Protein AF-T1GCK8-F1 (afdb_monomer)

Secondary structure (DSSP, 8-state):
------------------------------HHHHHHHHHHHHHHHHHHTT-HHHHHHHHHHHHHH-TTHHHHHHHHHHHHHHHHHTS--S--------------TT----S----TT--HHHHHHHH--S-SS---S-TTS--SSPPGGGS-HHHHHHHHHHHHHHH--HHHHHHHHHH-HHHHHHHT-HHHHHHHHHHHH-S-S--------

pLDDT: mean 71.77, std 21.63, range [30.48, 95.94]

Foldseek 3Di:
DDDDDDDDDDDDDDDDDDDDDDPPPPPPQPPLNVQLLVLQVVLVVCVVVVNNVVSVVSNVSSCVSPVCNVVVVVVVVVVVVVVVVVPDDDDDDDDDDDDDPDPDPDPPVPPVPPCPPDDLLVVLVVVDDPQLDDDPDDPPDDDPDDDPSPDDLVVVLVVLLCCCQPPNCVVVLVVQLVPDSSSVNSSPDPVSVVSSCCVVPNPCPDPPPPPDD

Mean predicted aligned error: 20.99 Å

Radius of gyration: 33.71 Å; Cα contacts (8 Å, |Δi|>4): 111; chains: 1; bounding box: 70×61×131 Å

InterPro domains:
  IPR001810 F-box domain [PF12937] (148-198)
  IPR019734 Tetratricopeptide repeat [PS50005] (36-69)
  IPR036047 F-box-like domain superfamily [SSF81383] (145-206)
  IPR036181 MIT domain superfamily [SSF116846] (26-66)

Sequence (213 aa):
MNSFIPRSPKTSRSAEFSSDGEDDEDSSSSPDDEKAERLFKVGIELEQSGKVYDALQYYRRAVQLVPDIEFRIYEISKRHVSKNLNNDDSNFNKHSLSNVPEIDPNKNQEDAENLEGVDLVQRFQSQLGSKLIKSSVNEKTLTTALHISDLPLEIIFYILKWTISNQLDMYSLEQIAATCKGLYLCARDEEIWKQACIKVWGVNTCTLQESHF

Solvent-accessible surface area (backbone atoms only — not comparable to full-atom values): 13859 Å² total; per-residue (Å²): 133,88,81,84,86,83,88,88,86,88,79,91,77,89,80,92,82,90,86,75,92,73,86,70,79,72,73,80,71,46,78,52,50,57,51,19,51,54,31,36,50,53,16,51,56,28,42,78,70,69,40,49,76,65,14,50,60,29,39,54,54,12,38,72,63,32,81,58,50,68,61,53,53,50,54,52,53,52,49,54,54,57,54,62,73,76,69,74,85,85,83,88,86,93,80,89,84,91,86,74,90,80,85,69,96,74,79,80,67,86,61,86,68,84,64,83,89,62,61,61,63,65,53,41,56,75,74,42,66,96,64,55,48,74,72,88,71,57,94,86,57,91,65,95,65,87,57,80,49,75,54,58,67,70,58,53,51,50,53,53,44,47,45,41,71,75,68,59,42,62,67,61,45,51,55,50,26,71,73,40,71,33,42,30,52,62,62,66,34,65,71,55,53,51,52,47,47,36,69,76,62,35,92,67,71,69,79,74,70,79,76,85,124

Organism: Megaselia scalaris (NCBI:txid36166)

Structure (mmCIF, N/CA/C/O backbone):
data_AF-T1GCK8-F1
#
_entry.id   AF-T1GCK8-F1
#
loop_
_atom_site.group_PDB
_atom_site.id
_atom_site.type_symbol
_atom_site.label_atom_id
_atom_site.label_alt_id
_atom_site.label_comp_id
_atom_site.label_asym_id
_atom_site.label_entity_id
_atom_site.label_seq_id
_atom_site.pdbx_PDB_ins_code
_atom_site.Cartn_x
_atom_site.Cartn_y
_atom_site.Cartn_z
_atom_site.occupancy
_atom_site.B_iso_or_equiv
_atom_site.auth_seq_id
_atom_site.auth_comp_id
_atom_site.auth_asym_id
_atom_site.auth_atom_id
_atom_site.pdbx_PDB_model_num
ATOM 1 N N . MET A 1 1 ? 47.469 -39.575 -84.682 1.00 41.88 1 MET A N 1
ATOM 2 C CA . MET A 1 1 ? 48.636 -38.840 -84.157 1.00 41.88 1 MET A CA 1
ATOM 3 C C . MET A 1 1 ? 48.796 -39.195 -82.688 1.00 41.88 1 MET A C 1
ATOM 5 O O . MET A 1 1 ? 47.872 -38.974 -81.921 1.00 41.88 1 MET A O 1
ATOM 9 N N . ASN A 1 2 ? 49.920 -39.851 -82.384 1.00 30.77 2 ASN A N 1
ATOM 10 C CA . ASN A 1 2 ? 50.628 -39.996 -81.098 1.00 30.77 2 ASN A CA 1
ATOM 11 C C . ASN A 1 2 ? 50.288 -38.878 -80.077 1.00 30.77 2 ASN A C 1
ATOM 13 O O . ASN A 1 2 ? 50.107 -37.745 -80.499 1.00 30.77 2 ASN A O 1
ATOM 17 N N . SER A 1 3 ? 50.214 -39.072 -78.755 1.00 36.94 3 SER A N 1
ATOM 18 C CA . SER A 1 3 ? 51.119 -39.842 -77.886 1.00 36.94 3 SER A CA 1
ATOM 19 C C . SER A 1 3 ? 50.632 -39.892 -76.418 1.00 36.94 3 SER A C 1
ATOM 21 O O . SER A 1 3 ? 50.248 -38.866 -75.869 1.00 36.94 3 SER A O 1
ATOM 23 N N . PHE A 1 4 ? 50.748 -41.073 -75.795 1.00 32.44 4 PHE A N 1
ATOM 24 C CA . PHE A 1 4 ? 51.365 -41.362 -74.479 1.00 32.44 4 PHE A CA 1
ATOM 25 C C . PHE A 1 4 ? 51.091 -40.485 -73.218 1.00 32.44 4 PHE A C 1
ATOM 27 O O . PHE A 1 4 ? 51.651 -39.409 -73.047 1.00 32.44 4 PHE A O 1
ATOM 34 N N . ILE A 1 5 ? 50.315 -41.086 -72.292 1.00 41.03 5 ILE A N 1
ATOM 35 C CA . ILE A 1 5 ? 50.458 -41.314 -70.813 1.00 41.03 5 ILE A CA 1
ATOM 36 C C . ILE A 1 5 ? 51.899 -41.064 -70.242 1.00 41.03 5 ILE A C 1
ATOM 38 O O . ILE A 1 5 ? 52.814 -41.312 -71.029 1.00 41.03 5 ILE 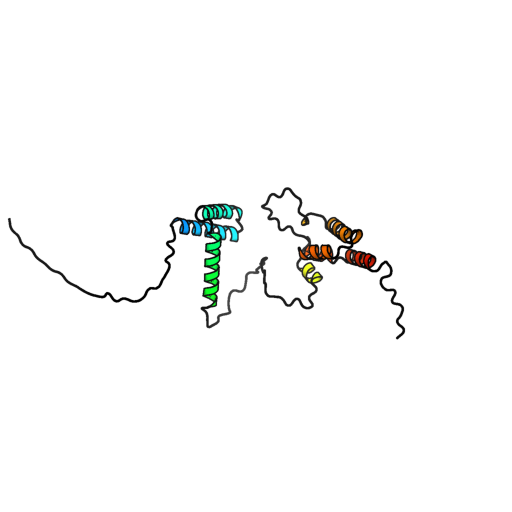A O 1
ATOM 42 N N . PRO A 1 6 ? 52.196 -40.763 -68.927 1.00 44.84 6 PRO A N 1
ATOM 43 C CA . PRO A 1 6 ? 51.539 -41.325 -67.721 1.00 44.84 6 PRO A CA 1
ATOM 44 C C . PRO A 1 6 ? 51.598 -40.621 -66.320 1.00 44.84 6 PRO A C 1
ATOM 46 O O . PRO A 1 6 ? 52.360 -39.699 -66.079 1.00 44.84 6 PRO A O 1
ATOM 49 N N . ARG A 1 7 ? 50.795 -41.189 -65.386 1.00 32.28 7 ARG A N 1
ATOM 50 C CA . ARG A 1 7 ? 51.006 -41.505 -63.935 1.00 32.28 7 ARG A CA 1
ATOM 51 C C . ARG A 1 7 ? 51.756 -40.489 -63.041 1.00 32.28 7 ARG A C 1
ATOM 53 O O . ARG A 1 7 ? 52.900 -40.147 -63.289 1.00 32.28 7 ARG A O 1
ATOM 60 N N . SER A 1 8 ? 51.276 -40.209 -61.825 1.00 45.12 8 SER A N 1
ATOM 61 C CA . SER A 1 8 ? 51.422 -41.136 -60.680 1.00 45.12 8 SER A CA 1
ATOM 62 C C . SER A 1 8 ? 50.768 -40.612 -59.373 1.00 45.12 8 SER A C 1
ATOM 64 O O . SER A 1 8 ? 50.352 -39.459 -59.331 1.00 45.12 8 SER A O 1
ATOM 66 N N . PRO A 1 9 ? 50.629 -41.479 -58.340 1.00 47.81 9 PRO A N 1
ATOM 67 C CA . PRO A 1 9 ? 49.629 -41.393 -57.267 1.00 47.81 9 PRO A CA 1
ATOM 68 C C . PRO A 1 9 ? 50.245 -41.321 -55.844 1.00 47.81 9 PRO A C 1
ATOM 70 O O . PRO A 1 9 ? 51.456 -41.150 -55.712 1.00 47.81 9 PRO A O 1
ATOM 73 N N . LYS A 1 10 ? 49.413 -41.650 -54.830 1.00 35.88 10 LYS A N 1
ATOM 74 C CA . LYS A 1 10 ? 49.690 -41.990 -53.403 1.00 35.88 10 LYS A CA 1
ATOM 75 C C . LYS A 1 10 ? 49.435 -40.789 -52.471 1.00 35.88 10 LYS A C 1
ATOM 77 O O . LYS A 1 10 ? 49.795 -39.682 -52.826 1.00 35.88 10 LYS A O 1
ATOM 82 N N . THR A 1 11 ? 48.750 -40.886 -51.330 1.00 34.44 11 THR A N 1
ATOM 83 C CA . THR A 1 11 ? 48.798 -41.844 -50.197 1.00 34.44 11 THR A CA 1
ATOM 84 C C . THR A 1 11 ? 47.513 -41.643 -49.354 1.00 34.44 11 THR A C 1
ATOM 86 O O . THR A 1 11 ? 47.164 -40.499 -49.100 1.00 34.44 11 THR A O 1
ATOM 89 N N . SER A 1 12 ? 46.664 -42.651 -49.080 1.00 34.22 12 SER A N 1
ATOM 90 C CA . SER A 1 12 ? 46.646 -43.518 -47.868 1.00 34.22 12 SER A CA 1
ATOM 91 C C . SER A 1 12 ? 46.561 -42.724 -46.543 1.00 34.22 12 SER A C 1
ATOM 93 O O . SER A 1 12 ? 47.358 -41.817 -46.372 1.00 34.22 12 SER A O 1
ATOM 95 N N . ARG A 1 13 ? 45.760 -43.024 -45.513 1.00 32.41 13 ARG A N 1
ATOM 96 C CA . ARG A 1 13 ? 45.080 -44.251 -45.060 1.00 32.41 13 ARG A CA 1
ATOM 97 C C . ARG A 1 13 ? 44.366 -43.896 -43.732 1.00 32.41 13 ARG A C 1
ATOM 99 O O . ARG A 1 13 ? 44.966 -43.145 -42.974 1.00 32.41 13 ARG A O 1
ATOM 106 N N . SER A 1 14 ? 43.246 -44.571 -43.424 1.00 30.48 14 SER A N 1
ATOM 107 C CA . SER A 1 14 ? 42.722 -44.922 -42.071 1.00 30.48 14 SER A CA 1
ATOM 108 C C . SER A 1 14 ? 42.349 -43.775 -41.099 1.00 30.48 14 SER A C 1
ATOM 110 O O . SER A 1 14 ? 43.078 -42.809 -40.980 1.00 30.48 14 SER A O 1
ATOM 112 N N . ALA A 1 15 ? 41.258 -43.817 -40.331 1.00 35.06 15 ALA A N 1
ATOM 113 C CA . ALA A 1 15 ? 40.568 -44.959 -39.744 1.00 35.06 15 ALA A CA 1
ATOM 114 C C . ALA A 1 15 ? 39.079 -44.651 -39.493 1.00 35.06 15 ALA A C 1
ATOM 116 O O . ALA A 1 15 ? 38.739 -43.574 -39.014 1.00 35.06 15 ALA A O 1
ATOM 117 N N . GLU A 1 16 ? 38.223 -45.633 -39.769 1.00 37.25 16 GLU A N 1
ATOM 118 C CA . GLU A 1 16 ? 36.957 -45.816 -39.061 1.00 37.25 16 GLU A CA 1
ATOM 119 C C . GLU A 1 16 ? 37.278 -46.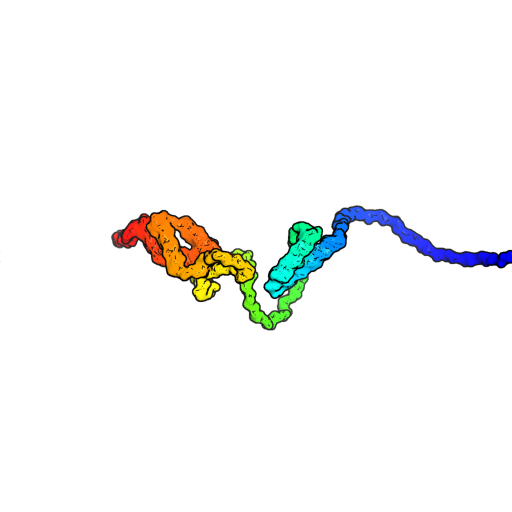458 -37.702 1.00 37.25 16 GLU A C 1
ATOM 121 O O . GLU A 1 16 ? 37.972 -47.478 -37.656 1.00 37.25 16 GLU A O 1
ATOM 126 N N . PHE A 1 17 ? 36.790 -45.873 -36.609 1.00 33.72 17 PHE A N 1
ATOM 127 C CA . PHE A 1 17 ? 36.601 -46.566 -35.337 1.00 33.72 17 PHE A CA 1
ATOM 128 C C . PHE A 1 17 ? 35.451 -45.905 -34.573 1.00 33.72 17 PHE A C 1
ATOM 130 O O . PHE A 1 17 ? 35.448 -44.698 -34.350 1.00 33.72 17 PHE A O 1
ATOM 137 N N . SER A 1 18 ? 34.461 -46.733 -34.265 1.00 39.06 18 SER A N 1
ATOM 138 C CA . SER A 1 18 ? 33.175 -46.434 -33.644 1.00 39.06 18 SER A CA 1
ATOM 139 C C . SER A 1 18 ? 33.275 -46.255 -32.127 1.00 39.06 18 SER A C 1
ATOM 141 O O . SER A 1 18 ? 34.057 -46.974 -31.514 1.00 39.06 18 SER A O 1
ATOM 143 N N . SER A 1 19 ? 32.401 -45.404 -31.571 1.00 32.69 19 SER A N 1
ATOM 144 C CA . SER A 1 19 ? 31.920 -45.276 -30.170 1.00 32.69 19 SER A CA 1
ATOM 145 C C . SER A 1 19 ? 31.869 -43.776 -29.850 1.00 32.69 19 SER A C 1
ATOM 147 O O . SER A 1 19 ? 32.867 -43.097 -30.049 1.00 32.69 19 SER A O 1
ATOM 149 N N . ASP A 1 20 ? 30.802 -43.141 -29.404 1.00 33.00 20 ASP A N 1
ATOM 150 C CA . ASP A 1 20 ? 29.552 -43.579 -28.812 1.00 33.00 20 ASP A CA 1
ATOM 151 C C . ASP A 1 20 ? 28.490 -42.534 -29.171 1.00 33.00 20 ASP A C 1
ATOM 153 O O . ASP A 1 20 ? 28.815 -41.398 -29.518 1.00 33.00 20 ASP A O 1
ATOM 157 N N . GLY A 1 21 ? 27.223 -42.941 -29.131 1.00 45.38 21 GLY A N 1
ATOM 158 C CA . GLY A 1 21 ? 26.110 -42.009 -29.222 1.00 45.38 21 GLY A CA 1
ATOM 159 C C . GLY A 1 21 ? 26.136 -41.064 -28.028 1.00 45.38 21 GLY A C 1
ATOM 160 O O . GLY A 1 21 ? 25.818 -41.467 -26.912 1.00 45.38 21 GLY A O 1
ATOM 161 N N . GLU A 1 22 ? 26.510 -39.820 -28.283 1.00 40.81 22 GLU A N 1
ATOM 162 C CA . GLU A 1 22 ? 26.057 -38.689 -27.493 1.00 40.81 22 GLU A CA 1
ATOM 163 C C . GLU A 1 22 ? 24.824 -38.156 -28.220 1.00 40.81 22 GLU A C 1
ATOM 165 O O . GLU A 1 22 ? 24.911 -37.613 -29.322 1.00 40.81 22 GLU A O 1
ATOM 170 N N . ASP A 1 23 ? 23.658 -38.421 -27.629 1.00 43.66 23 ASP A N 1
ATOM 171 C CA . ASP A 1 23 ? 22.402 -37.748 -27.944 1.00 43.66 23 ASP A CA 1
ATOM 172 C C . ASP A 1 23 ? 22.544 -36.262 -27.570 1.00 43.66 23 ASP A C 1
ATOM 174 O O . ASP A 1 23 ? 21.977 -35.787 -26.586 1.00 43.66 23 ASP A O 1
ATOM 178 N N . ASP A 1 24 ? 23.330 -35.518 -28.342 1.00 42.41 24 ASP A N 1
ATOM 179 C CA . ASP A 1 24 ? 23.167 -34.079 -28.437 1.00 42.41 24 ASP A CA 1
ATOM 180 C C . ASP A 1 24 ? 21.998 -33.862 -29.396 1.00 42.41 24 ASP A C 1
ATOM 182 O O . ASP A 1 24 ? 22.129 -33.945 -30.620 1.00 42.41 24 ASP A O 1
ATOM 186 N N . GLU A 1 25 ? 20.812 -33.640 -28.824 1.00 46.34 25 GLU A N 1
ATOM 187 C CA . GLU A 1 25 ? 19.721 -32.963 -29.517 1.00 46.34 25 GLU A CA 1
ATOM 188 C C . GLU A 1 25 ? 20.243 -31.592 -29.970 1.00 46.34 25 GLU A C 1
ATOM 190 O O . GLU A 1 25 ? 20.077 -30.576 -29.291 1.00 46.34 25 GLU A O 1
ATOM 195 N N . ASP A 1 26 ? 20.902 -31.574 -31.130 1.00 42.75 26 ASP A N 1
ATOM 196 C CA . ASP A 1 26 ? 21.147 -30.390 -31.932 1.00 42.75 26 ASP A CA 1
ATOM 197 C C . ASP A 1 26 ? 19.773 -29.781 -32.207 1.00 42.75 26 ASP A C 1
ATOM 199 O O . ASP A 1 26 ? 19.044 -30.176 -33.124 1.00 42.75 26 ASP A O 1
ATOM 203 N N . SER A 1 27 ? 19.385 -28.826 -31.359 1.00 55.12 27 SER A N 1
ATOM 204 C CA . SER A 1 27 ? 18.259 -27.954 -31.624 1.00 55.12 27 SER A CA 1
ATOM 205 C C . SER A 1 27 ? 18.569 -27.284 -32.952 1.00 55.12 27 SER A C 1
ATOM 207 O O . SER A 1 27 ? 19.427 -26.402 -33.024 1.00 55.12 27 SER A O 1
ATOM 209 N N . SER A 1 28 ? 17.920 -27.737 -34.017 1.00 55.06 28 SER A N 1
ATOM 210 C CA . SER A 1 28 ? 17.980 -27.112 -35.326 1.00 55.06 28 SER A CA 1
ATOM 211 C C . SER A 1 28 ? 17.383 -25.711 -35.190 1.00 55.06 28 SER A C 1
ATOM 213 O O . SER A 1 28 ? 16.185 -25.526 -35.405 1.00 55.06 28 SER A O 1
ATOM 215 N N . SER A 1 29 ? 18.185 -24.742 -34.741 1.00 62.50 29 SER A N 1
ATOM 216 C CA . SER A 1 29 ? 17.750 -23.367 -34.543 1.00 62.50 29 SER A CA 1
ATOM 217 C C . SER A 1 29 ? 17.386 -22.828 -35.910 1.00 62.50 29 SER A C 1
ATOM 219 O O . SER A 1 29 ? 18.241 -22.674 -36.788 1.00 62.50 29 SER A O 1
ATOM 221 N N . SER A 1 30 ? 16.096 -22.611 -36.130 1.00 80.06 30 SER A N 1
ATOM 222 C CA . SER A 1 30 ? 15.641 -22.057 -37.390 1.00 80.06 30 SER A CA 1
ATOM 223 C C . SER A 1 30 ? 16.251 -20.656 -37.562 1.00 80.06 30 SER A C 1
ATOM 225 O O . SER A 1 30 ? 16.531 -19.967 -36.576 1.00 80.06 30 SER A O 1
ATOM 227 N N . PRO A 1 31 ? 16.459 -20.178 -38.800 1.00 85.19 31 PRO A N 1
ATOM 228 C CA . PRO A 1 31 ? 16.928 -18.808 -39.023 1.00 85.19 31 PRO A CA 1
ATOM 229 C C . PRO A 1 31 ? 15.997 -17.758 -38.386 1.00 85.19 31 PRO A C 1
ATOM 231 O O . PRO A 1 31 ? 16.436 -16.649 -38.070 1.00 85.19 31 PRO A O 1
ATOM 234 N N . ASP A 1 32 ? 14.726 -18.110 -38.173 1.00 85.44 32 ASP A N 1
ATOM 235 C CA . ASP A 1 32 ? 13.749 -17.286 -37.468 1.00 85.44 32 ASP A CA 1
ATOM 236 C C . ASP A 1 32 ? 13.968 -17.287 -35.946 1.00 85.44 32 ASP A C 1
ATOM 238 O O . ASP A 1 32 ? 13.807 -16.232 -35.328 1.00 85.44 32 ASP A O 1
ATOM 242 N N . ASP A 1 33 ? 14.429 -18.397 -35.354 1.00 88.88 33 ASP A N 1
ATOM 243 C CA . ASP A 1 33 ? 14.802 -18.475 -33.934 1.00 88.88 33 ASP A CA 1
ATOM 244 C C . ASP A 1 33 ? 15.972 -17.545 -33.615 1.00 88.88 33 ASP A C 1
ATOM 246 O O . ASP A 1 33 ? 15.865 -16.688 -32.737 1.00 88.88 33 ASP A O 1
ATOM 250 N N . GLU A 1 34 ? 17.065 -17.623 -34.380 1.00 90.75 34 GLU A N 1
ATOM 251 C CA . GLU A 1 34 ? 18.222 -16.745 -34.165 1.00 90.75 34 GLU A CA 1
ATOM 252 C C . GLU A 1 34 ? 17.852 -15.263 -34.298 1.00 90.75 34 GLU A C 1
ATOM 254 O O . GLU A 1 34 ? 18.366 -14.390 -33.589 1.00 90.75 34 GLU A O 1
ATOM 259 N N . LYS A 1 35 ? 16.963 -14.954 -35.244 1.00 92.94 35 LYS A N 1
ATOM 260 C CA . LYS A 1 35 ? 16.498 -13.592 -35.487 1.00 92.94 35 LYS A CA 1
ATOM 261 C C . LYS A 1 35 ? 15.601 -13.102 -34.353 1.00 92.94 35 LYS A C 1
ATOM 263 O O . LYS A 1 35 ? 15.739 -11.944 -33.947 1.00 92.94 35 LYS A O 1
ATOM 268 N N . ALA A 1 36 ? 14.726 -13.959 -33.832 1.00 93.69 36 ALA A N 1
ATOM 269 C CA . ALA A 1 36 ? 13.899 -13.667 -32.668 1.00 93.69 36 ALA A CA 1
ATOM 270 C C . ALA A 1 36 ? 14.766 -13.388 -31.435 1.00 93.69 36 ALA A C 1
ATOM 272 O O . ALA A 1 36 ? 14.561 -12.375 -30.768 1.00 93.69 36 ALA A O 1
ATOM 273 N N . GLU A 1 37 ? 15.795 -14.200 -31.190 1.00 93.25 37 GLU A N 1
ATOM 274 C CA . GLU A 1 37 ? 16.723 -14.005 -30.072 1.00 93.25 37 GLU A CA 1
ATOM 275 C C . GLU A 1 37 ? 17.479 -12.678 -30.152 1.00 93.25 37 GLU A C 1
ATOM 277 O O . GLU A 1 37 ? 17.582 -11.962 -29.155 1.00 93.25 37 GLU A O 1
ATOM 282 N N . ARG A 1 38 ? 18.004 -12.319 -31.330 1.00 94.31 38 ARG A N 1
ATOM 283 C CA . ARG A 1 38 ? 18.714 -11.041 -31.518 1.00 94.31 38 ARG A CA 1
ATOM 284 C C . ARG A 1 38 ? 17.795 -9.852 -31.252 1.00 94.31 38 ARG A C 1
ATOM 286 O O . ARG A 1 38 ? 18.195 -8.915 -30.569 1.00 94.31 38 ARG A O 1
ATOM 293 N N . LEU A 1 39 ? 16.564 -9.896 -31.765 1.00 95.50 39 LEU A N 1
ATOM 294 C CA . LEU A 1 39 ? 15.565 -8.855 -31.515 1.00 95.50 39 LEU A CA 1
ATOM 295 C C . LEU A 1 39 ? 15.209 -8.768 -30.027 1.00 95.50 39 LEU A C 1
ATOM 297 O O . LEU A 1 39 ? 15.117 -7.668 -29.490 1.00 95.50 39 LEU A O 1
ATOM 301 N N . PHE A 1 40 ? 15.061 -9.909 -29.354 1.00 95.56 40 PHE A N 1
ATOM 302 C CA . PHE A 1 40 ? 14.750 -9.958 -27.929 1.00 95.56 40 PHE A CA 1
ATOM 303 C C . PHE A 1 40 ? 15.886 -9.378 -27.071 1.00 95.56 40 PHE A C 1
ATOM 305 O O . PHE A 1 40 ? 15.629 -8.558 -26.195 1.00 95.56 40 PHE A O 1
ATOM 312 N N . LYS A 1 41 ? 17.149 -9.709 -27.378 1.00 94.56 41 LYS A N 1
ATOM 313 C CA . LYS A 1 41 ? 18.340 -9.159 -26.698 1.00 94.56 41 LYS A CA 1
ATOM 314 C C . LYS A 1 41 ? 18.435 -7.636 -26.819 1.00 94.56 41 LYS A C 1
ATOM 316 O O . LYS A 1 41 ? 18.665 -6.963 -25.821 1.00 94.56 41 LYS A O 1
ATOM 321 N N . VAL A 1 42 ? 18.171 -7.084 -28.005 1.00 95.38 42 VAL A N 1
ATOM 322 C CA . VAL A 1 42 ? 18.106 -5.622 -28.202 1.00 95.38 42 VAL A CA 1
ATOM 323 C C . VAL A 1 42 ? 16.982 -4.995 -27.367 1.00 95.38 42 VAL A C 1
ATOM 325 O O . VAL A 1 42 ? 17.151 -3.904 -26.825 1.00 95.38 42 VAL A O 1
ATOM 328 N N . GLY A 1 43 ? 15.844 -5.685 -27.228 1.00 95.88 43 GLY A N 1
ATOM 329 C CA . GLY A 1 43 ? 14.768 -5.278 -26.320 1.00 95.88 43 GLY A CA 1
ATOM 330 C C . GLY A 1 43 ? 15.249 -5.155 -24.871 1.00 95.88 43 GLY A C 1
ATOM 331 O O . GLY A 1 43 ? 15.022 -4.118 -24.248 1.00 95.88 43 GLY A O 1
ATOM 332 N N . ILE A 1 44 ? 15.994 -6.153 -24.385 1.00 93.19 44 ILE A N 1
ATOM 333 C CA . ILE A 1 44 ? 16.553 -6.176 -23.023 1.00 93.19 44 ILE A CA 1
ATOM 334 C C . ILE A 1 44 ? 17.529 -5.014 -22.803 1.00 93.19 44 ILE A C 1
ATOM 336 O O . ILE A 1 44 ? 17.439 -4.317 -21.795 1.00 93.19 44 ILE A O 1
ATOM 340 N N . GLU A 1 45 ? 18.435 -4.749 -23.746 1.00 94.31 45 GLU A N 1
ATOM 341 C CA . GLU A 1 45 ? 19.390 -3.631 -23.646 1.00 94.31 45 GLU A CA 1
ATOM 342 C C . GLU A 1 45 ? 18.681 -2.264 -23.593 1.00 94.31 45 GLU A C 1
ATOM 344 O O . GLU A 1 45 ? 19.055 -1.358 -22.838 1.00 94.31 45 GLU A O 1
ATOM 349 N N . LEU A 1 46 ? 17.619 -2.099 -24.385 1.00 92.00 46 LEU A N 1
ATOM 350 C CA . LEU A 1 46 ? 16.807 -0.882 -24.382 1.00 92.00 46 LEU A CA 1
ATOM 351 C C . LEU A 1 46 ? 16.008 -0.727 -23.085 1.00 92.00 46 LEU A C 1
ATOM 353 O O . LEU A 1 46 ? 15.861 0.387 -22.584 1.00 92.00 46 LEU A O 1
ATOM 357 N N . GLU A 1 47 ? 15.522 -1.825 -22.516 1.00 90.44 47 GLU A N 1
ATOM 358 C CA . GLU A 1 47 ? 14.852 -1.839 -21.217 1.00 90.44 47 GLU A CA 1
ATOM 359 C C . GLU A 1 47 ? 15.812 -1.472 -20.079 1.00 90.44 47 GLU A C 1
ATOM 361 O O . GLU A 1 47 ? 15.512 -0.560 -19.306 1.00 90.44 47 GLU A O 1
ATOM 366 N N . GLN A 1 48 ? 17.001 -2.081 -20.043 1.00 89.12 48 GLN A N 1
ATOM 367 C CA . GLN A 1 48 ? 18.055 -1.776 -19.066 1.00 89.12 48 GLN A CA 1
ATOM 368 C C . GLN A 1 48 ? 18.539 -0.323 -19.159 1.00 89.12 48 GLN A C 1
ATOM 370 O O . GLN A 1 48 ? 18.878 0.288 -18.149 1.00 89.12 48 GLN A O 1
ATOM 375 N N . SER A 1 49 ? 18.522 0.267 -20.358 1.00 89.50 49 SER A N 1
ATOM 376 C CA . SER A 1 49 ? 18.830 1.689 -20.570 1.00 89.50 49 SER A CA 1
ATOM 377 C C . SER A 1 49 ? 17.637 2.637 -20.352 1.00 89.50 49 SER A C 1
ATOM 379 O O . SER A 1 49 ? 17.753 3.840 -20.598 1.00 89.50 49 SER A O 1
ATOM 381 N N . GLY A 1 50 ? 16.483 2.135 -19.892 1.00 86.12 50 GLY A N 1
ATOM 382 C CA . GLY A 1 50 ? 15.290 2.929 -19.562 1.00 86.12 50 GLY A CA 1
ATOM 383 C C . GLY A 1 50 ? 14.411 3.328 -20.760 1.00 86.12 50 GLY A C 1
ATOM 384 O O . GLY A 1 50 ? 13.377 3.994 -20.597 1.00 86.12 50 GLY A O 1
ATOM 385 N N . LYS A 1 51 ? 14.760 2.893 -21.977 1.00 90.38 51 LYS A N 1
ATOM 386 C CA . LYS A 1 51 ? 14.031 3.134 -23.238 1.00 90.38 51 LYS A CA 1
ATOM 387 C C . LYS A 1 51 ? 12.971 2.060 -23.511 1.00 90.38 51 LYS A C 1
ATOM 389 O O . LYS A 1 51 ? 12.849 1.535 -24.614 1.00 90.38 51 LYS A O 1
ATOM 394 N N . VAL A 1 52 ? 12.137 1.779 -22.511 1.00 87.44 52 VAL A N 1
ATOM 395 C CA . VAL A 1 52 ? 11.118 0.707 -22.547 1.00 87.44 52 VAL A CA 1
ATOM 396 C C . VAL A 1 52 ? 10.116 0.801 -23.711 1.00 87.44 52 VAL A C 1
ATOM 398 O O . VAL A 1 52 ? 9.644 -0.215 -24.211 1.00 87.44 52 VAL A O 1
ATOM 401 N N . TYR A 1 53 ? 9.801 2.010 -24.190 1.00 88.38 53 TYR A N 1
ATOM 402 C CA . TYR A 1 53 ? 8.898 2.183 -25.334 1.00 88.38 53 TYR A CA 1
ATOM 403 C C . TYR A 1 53 ? 9.522 1.740 -26.655 1.00 88.38 53 TYR A C 1
ATOM 405 O O . TYR A 1 53 ? 8.835 1.168 -27.503 1.00 88.38 53 TYR A O 1
ATOM 413 N N . ASP A 1 54 ? 10.820 1.993 -26.819 1.00 87.25 54 ASP A N 1
ATOM 414 C CA . ASP A 1 54 ? 11.561 1.544 -27.990 1.00 87.25 54 ASP A CA 1
ATOM 415 C C . ASP A 1 54 ? 11.752 0.025 -27.915 1.00 87.25 54 ASP A C 1
ATOM 417 O O . ASP A 1 54 ? 11.529 -0.663 -28.911 1.00 87.25 54 ASP A O 1
ATOM 421 N N . ALA A 1 55 ? 12.040 -0.510 -26.718 1.00 92.62 55 ALA A N 1
ATOM 422 C CA . ALA A 1 55 ? 12.159 -1.946 -26.449 1.00 92.62 55 ALA A CA 1
ATOM 423 C C . ALA A 1 55 ? 10.911 -2.741 -26.876 1.00 92.62 55 ALA A C 1
ATOM 425 O O . ALA A 1 55 ? 11.027 -3.792 -27.508 1.00 92.62 55 ALA A O 1
ATOM 426 N N . LEU A 1 56 ? 9.708 -2.207 -26.622 1.00 93.75 56 LEU A N 1
ATOM 427 C CA . LEU A 1 56 ? 8.436 -2.868 -26.940 1.00 93.75 56 LEU A CA 1
ATOM 428 C C . LEU A 1 56 ? 8.305 -3.248 -28.425 1.00 93.75 56 LEU A C 1
ATOM 430 O O . LEU A 1 56 ? 7.727 -4.285 -28.758 1.00 93.75 56 LEU A O 1
ATOM 434 N N . GLN A 1 57 ? 8.854 -2.435 -29.331 1.00 93.88 57 GLN A N 1
ATOM 435 C CA . GLN A 1 57 ? 8.818 -2.723 -30.768 1.00 93.88 57 GLN A CA 1
ATOM 436 C C . GLN A 1 57 ? 9.668 -3.947 -31.121 1.00 93.88 57 GLN A C 1
ATOM 438 O O . GLN A 1 57 ? 9.285 -4.735 -31.988 1.00 93.88 57 GLN A O 1
ATOM 443 N N . TYR A 1 58 ? 10.803 -4.112 -30.444 1.00 94.81 58 TYR A N 1
ATOM 444 C CA . TYR A 1 58 ? 11.702 -5.245 -30.632 1.00 94.81 58 TYR A CA 1
ATOM 445 C C . TYR A 1 58 ? 11.124 -6.518 -30.016 1.00 94.81 58 TYR A C 1
ATOM 447 O O . TYR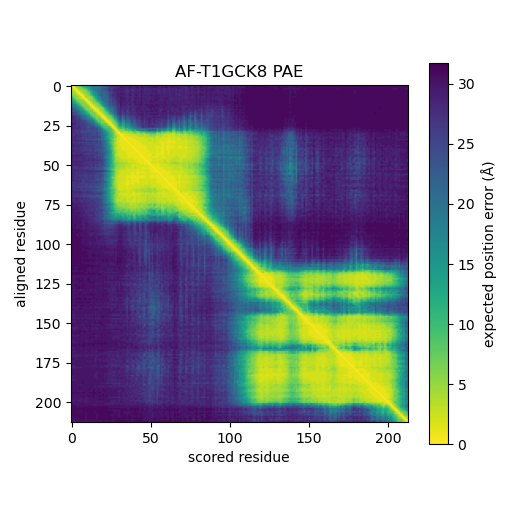 A 1 58 ? 11.087 -7.543 -30.697 1.00 94.81 58 TYR A O 1
ATOM 455 N N . TYR A 1 59 ? 10.547 -6.434 -28.813 1.00 95.94 59 TYR A N 1
ATOM 456 C CA . TYR A 1 59 ? 9.848 -7.561 -28.190 1.00 95.94 59 TYR A CA 1
ATOM 457 C C . TYR A 1 59 ? 8.671 -8.053 -29.031 1.00 95.94 59 TYR A C 1
ATOM 459 O O . TYR A 1 59 ? 8.558 -9.246 -29.301 1.00 95.94 59 TYR A O 1
ATOM 467 N N . ARG A 1 60 ? 7.837 -7.142 -29.550 1.00 94.94 60 ARG A N 1
ATOM 468 C CA . ARG A 1 60 ? 6.707 -7.519 -30.410 1.00 94.94 60 ARG A CA 1
ATOM 469 C C . ARG A 1 60 ? 7.158 -8.252 -31.674 1.00 94.94 60 ARG A C 1
ATOM 471 O O . ARG A 1 60 ? 6.507 -9.209 -32.079 1.00 94.94 60 ARG A O 1
ATOM 478 N N . ARG A 1 61 ? 8.254 -7.812 -32.298 1.00 94.75 61 ARG A N 1
ATOM 479 C CA . ARG A 1 61 ? 8.817 -8.472 -33.488 1.00 94.75 61 ARG A CA 1
ATOM 480 C C . ARG A 1 61 ? 9.433 -9.831 -33.153 1.00 94.75 61 ARG A C 1
ATOM 482 O O . ARG A 1 61 ? 9.289 -10.747 -33.951 1.00 94.75 61 ARG A O 1
ATOM 489 N N . ALA A 1 62 ? 10.078 -9.970 -31.995 1.00 95.75 62 ALA A N 1
ATOM 490 C CA . ALA A 1 62 ? 10.622 -11.246 -31.535 1.00 95.75 62 ALA A CA 1
ATOM 491 C C . ALA A 1 62 ? 9.507 -12.281 -31.300 1.00 95.75 62 ALA A C 1
ATOM 493 O O . ALA A 1 62 ? 9.576 -13.378 -31.842 1.00 95.75 62 ALA A O 1
ATOM 494 N N . VAL A 1 63 ? 8.434 -11.893 -30.601 1.00 94.69 63 VAL A N 1
ATOM 495 C CA . VAL A 1 63 ? 7.273 -12.763 -30.316 1.00 94.69 63 VAL A CA 1
ATOM 496 C C . VAL A 1 63 ? 6.507 -13.152 -31.588 1.00 94.69 63 VAL A C 1
ATOM 498 O O . VAL A 1 63 ? 5.943 -14.237 -31.672 1.00 94.69 63 VAL A O 1
ATOM 501 N N . GLN A 1 64 ? 6.492 -12.287 -32.609 1.00 94.00 64 GLN A N 1
ATOM 502 C CA . GLN A 1 64 ? 5.889 -12.604 -33.911 1.00 94.00 64 GLN A CA 1
ATOM 503 C C . GLN A 1 64 ? 6.640 -13.692 -34.684 1.00 94.00 64 GLN A C 1
ATOM 505 O O . GLN A 1 64 ? 6.015 -14.391 -35.477 1.00 94.00 64 GLN A O 1
ATOM 510 N N . LEU A 1 65 ? 7.956 -13.803 -34.488 1.00 92.62 65 LEU A N 1
ATOM 511 C CA . LEU A 1 65 ? 8.767 -14.871 -35.071 1.00 92.62 65 LEU A CA 1
ATOM 512 C C . LEU A 1 65 ? 8.655 -16.142 -34.225 1.00 92.62 65 LEU A C 1
ATOM 514 O O . LEU A 1 65 ? 8.425 -17.219 -34.761 1.00 92.62 65 LEU A O 1
ATOM 518 N N . VAL A 1 66 ? 8.769 -15.994 -32.903 1.00 93.06 66 VAL A N 1
ATOM 519 C CA . VAL A 1 66 ? 8.778 -17.095 -31.939 1.00 93.06 66 VAL A CA 1
ATOM 520 C C . VAL A 1 66 ? 7.911 -16.720 -30.728 1.00 93.06 66 VAL A C 1
ATOM 522 O O . VAL A 1 66 ? 8.351 -15.937 -29.881 1.00 93.06 66 VAL A O 1
ATOM 525 N N . PRO A 1 67 ? 6.684 -17.261 -30.614 1.00 91.81 67 PRO A N 1
ATOM 526 C CA . PRO A 1 67 ? 5.739 -16.881 -29.561 1.00 91.81 67 PRO A CA 1
ATOM 527 C C . PRO A 1 67 ? 6.209 -17.153 -28.122 1.00 91.81 67 PRO A C 1
ATOM 529 O O . PRO A 1 67 ? 5.747 -16.489 -27.199 1.00 91.81 67 PRO A O 1
ATOM 532 N N . ASP A 1 68 ? 7.122 -18.104 -27.926 1.00 90.81 68 ASP A N 1
ATOM 533 C CA . ASP A 1 68 ? 7.654 -18.570 -26.637 1.00 90.81 68 ASP A CA 1
ATOM 534 C C . ASP A 1 68 ? 9.087 -18.074 -26.342 1.00 90.81 68 ASP A C 1
ATOM 536 O O . ASP A 1 68 ? 9.751 -18.577 -25.432 1.00 90.81 68 ASP A O 1
ATOM 540 N N . ILE A 1 69 ? 9.579 -17.078 -27.089 1.00 92.69 69 ILE A N 1
ATOM 541 C CA . ILE A 1 69 ? 10.974 -16.611 -27.010 1.00 92.69 69 ILE A CA 1
ATOM 542 C C . ILE A 1 69 ? 11.380 -16.135 -25.607 1.00 92.69 69 ILE A C 1
ATOM 544 O O . ILE A 1 69 ? 12.500 -16.391 -25.171 1.00 92.69 69 ILE A O 1
ATOM 548 N N . GLU A 1 70 ? 10.465 -15.496 -24.874 1.00 89.62 70 GLU A N 1
ATOM 549 C CA . GLU A 1 70 ? 10.698 -15.020 -23.505 1.00 89.62 70 GLU A CA 1
ATOM 550 C C . GLU A 1 70 ? 11.015 -16.183 -22.559 1.00 89.62 70 GLU A C 1
ATOM 552 O O . GLU A 1 70 ? 12.015 -16.156 -21.838 1.00 89.62 70 GLU A O 1
ATOM 557 N N . PHE A 1 71 ? 10.202 -17.240 -22.617 1.00 90.50 71 PHE A N 1
ATOM 558 C CA . PHE A 1 71 ? 10.380 -18.424 -21.785 1.00 90.50 71 PHE A CA 1
ATOM 559 C C . PHE A 1 71 ? 11.696 -19.139 -22.114 1.00 90.50 71 PHE A C 1
ATOM 561 O O . PHE A 1 71 ? 12.440 -19.538 -21.218 1.00 90.50 71 PHE A O 1
ATOM 568 N N . ARG A 1 72 ? 12.037 -19.229 -23.404 1.00 87.00 72 ARG A N 1
ATOM 569 C CA . ARG A 1 72 ? 13.285 -19.842 -23.876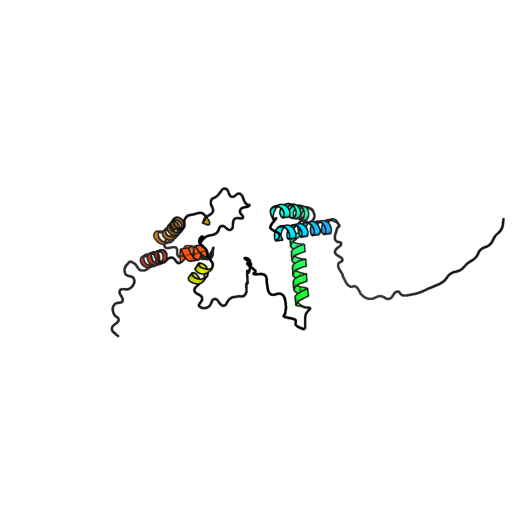 1.00 87.00 72 ARG A CA 1
ATOM 570 C C . ARG A 1 72 ? 14.526 -19.096 -23.381 1.00 87.00 72 ARG A C 1
ATOM 572 O O . ARG A 1 72 ? 15.443 -19.720 -22.850 1.00 87.00 72 ARG A O 1
ATOM 579 N N . ILE A 1 73 ? 14.543 -17.768 -23.506 1.00 87.50 73 ILE A N 1
ATOM 580 C CA . ILE A 1 73 ? 15.654 -16.922 -23.041 1.00 87.50 73 ILE A CA 1
ATOM 581 C C . ILE A 1 73 ? 15.799 -16.981 -21.515 1.00 87.50 73 ILE A C 1
ATOM 583 O O . ILE A 1 73 ? 16.925 -17.039 -21.008 1.00 87.50 73 ILE A O 1
ATOM 587 N N . TYR A 1 74 ? 14.684 -17.015 -20.779 1.00 88.38 74 TYR A N 1
ATOM 588 C CA . TYR A 1 74 ? 14.687 -17.160 -19.323 1.00 88.38 74 TYR A CA 1
ATOM 589 C C . TYR A 1 74 ? 15.309 -18.493 -18.880 1.00 88.38 74 TYR A C 1
ATOM 591 O O . TYR A 1 74 ? 16.216 -18.511 -18.045 1.00 88.38 74 TYR A O 1
ATOM 599 N N . GLU A 1 75 ? 14.891 -19.603 -19.489 1.00 84.50 75 GLU A N 1
ATOM 600 C CA . GLU A 1 75 ? 15.411 -20.942 -19.192 1.00 84.50 75 GLU A CA 1
ATOM 601 C C . GLU A 1 75 ? 16.908 -21.080 -19.512 1.00 84.50 75 GLU A C 1
ATOM 603 O O . GLU A 1 75 ? 17.666 -21.643 -18.718 1.00 84.50 75 GLU A O 1
ATOM 608 N N . ILE A 1 76 ? 17.364 -20.518 -20.637 1.00 81.94 76 ILE A N 1
ATOM 609 C CA . ILE A 1 76 ? 18.789 -20.482 -21.004 1.00 81.94 76 ILE A CA 1
ATOM 610 C C . ILE A 1 76 ? 19.587 -19.695 -19.956 1.00 81.94 76 ILE A C 1
ATOM 612 O O . ILE A 1 76 ? 20.585 -20.193 -19.430 1.00 81.94 76 ILE A O 1
ATOM 616 N N . SER A 1 77 ? 19.119 -18.500 -19.589 1.00 79.81 77 SER A N 1
ATOM 617 C CA . SER A 1 77 ? 19.784 -17.639 -18.601 1.00 79.81 77 SER A CA 1
ATOM 618 C C . SER A 1 77 ? 19.878 -18.314 -17.230 1.00 79.81 77 SER A C 1
ATOM 620 O O . SER A 1 77 ? 20.937 -18.309 -16.601 1.00 79.81 77 SER A O 1
ATOM 622 N N . LYS A 1 78 ? 18.806 -18.984 -16.796 1.00 80.75 78 LYS A N 1
ATOM 623 C CA . LYS A 1 78 ? 18.760 -19.744 -15.541 1.00 80.75 78 LYS A CA 1
ATOM 624 C C . LYS A 1 78 ? 19.761 -20.903 -15.531 1.00 80.75 78 LYS A C 1
ATOM 626 O O . LYS A 1 78 ? 20.480 -21.078 -14.550 1.00 80.75 78 LYS A O 1
ATOM 631 N N . ARG A 1 79 ? 19.878 -21.652 -16.634 1.00 75.50 79 ARG A N 1
ATOM 632 C CA . ARG A 1 79 ? 20.865 -22.742 -16.773 1.00 75.50 79 ARG A CA 1
ATOM 633 C C . ARG A 1 79 ? 22.304 -22.235 -16.754 1.00 75.50 79 ARG A C 1
ATOM 635 O O . ARG A 1 79 ? 23.152 -22.892 -16.157 1.00 75.50 79 ARG A O 1
ATOM 642 N N . HIS A 1 80 ? 22.590 -21.085 -17.367 1.00 66.19 80 HIS A N 1
ATOM 643 C CA . HIS A 1 80 ? 23.924 -20.475 -17.312 1.00 66.19 80 HIS A CA 1
ATOM 644 C C . HIS A 1 80 ? 24.311 -20.053 -15.890 1.00 66.19 80 HIS A C 1
ATOM 646 O O . HIS A 1 80 ? 25.447 -20.283 -15.477 1.00 66.19 80 HIS A O 1
ATOM 652 N N . VAL A 1 81 ? 23.368 -19.515 -15.112 1.00 71.50 81 VAL A N 1
ATOM 653 C CA . VAL A 1 81 ? 23.590 -19.192 -13.694 1.00 71.50 81 VAL A CA 1
ATOM 654 C C . VAL A 1 81 ? 23.848 -20.464 -12.879 1.00 71.50 81 VAL A C 1
ATOM 656 O O . VAL A 1 81 ? 24.840 -20.536 -12.159 1.00 71.50 81 VAL A O 1
ATOM 659 N N . SER A 1 82 ? 23.025 -21.504 -13.043 1.00 61.53 82 SER A N 1
ATOM 660 C CA . SER A 1 82 ? 23.192 -22.776 -12.321 1.00 61.53 82 SER A CA 1
ATOM 661 C C . SER A 1 82 ? 24.462 -23.546 -12.704 1.00 61.53 82 SER A C 1
ATOM 663 O O . SER A 1 82 ? 25.044 -24.207 -11.851 1.00 61.53 82 SER A O 1
ATOM 665 N N . LYS A 1 83 ? 24.928 -23.453 -13.958 1.00 58.41 83 LYS A N 1
ATOM 666 C CA . LYS A 1 83 ? 26.203 -24.056 -14.390 1.00 58.41 83 LYS A CA 1
ATOM 667 C C . LYS A 1 83 ? 27.421 -23.321 -13.821 1.00 58.41 83 LYS A C 1
ATOM 669 O O . LYS A 1 83 ? 28.389 -23.982 -13.466 1.00 58.41 83 LYS A O 1
ATOM 674 N N . ASN A 1 84 ? 27.363 -21.995 -13.675 1.00 52.16 84 ASN A N 1
ATOM 675 C CA . ASN A 1 84 ? 28.451 -21.213 -13.070 1.00 52.16 84 ASN A CA 1
ATOM 676 C C . ASN A 1 84 ? 28.605 -21.450 -11.556 1.00 52.16 84 ASN A C 1
ATOM 678 O O . ASN A 1 84 ? 29.708 -21.341 -11.039 1.00 52.16 84 ASN A O 1
ATOM 682 N N . LEU A 1 85 ? 27.534 -21.820 -10.846 1.00 54.09 85 LEU A N 1
ATOM 683 C CA . LEU A 1 85 ? 27.577 -22.131 -9.407 1.00 54.09 85 LEU A CA 1
ATOM 684 C C . LEU A 1 85 ? 28.185 -23.507 -9.082 1.00 54.09 85 LEU A C 1
ATOM 686 O O . LEU A 1 85 ? 28.615 -23.726 -7.955 1.00 54.09 85 LEU A O 1
ATOM 690 N N . ASN A 1 86 ? 28.231 -24.424 -10.051 1.00 48.66 86 ASN A N 1
ATOM 691 C CA . ASN A 1 86 ? 28.726 -25.789 -9.846 1.00 48.66 86 ASN A CA 1
ATOM 692 C C . ASN A 1 86 ? 30.206 -25.976 -10.225 1.00 48.66 86 ASN A C 1
ATOM 694 O O . ASN A 1 86 ? 30.717 -27.080 -10.062 1.00 48.66 86 ASN A O 1
ATOM 698 N N . ASN A 1 87 ? 30.880 -24.941 -10.748 1.00 51.47 87 ASN A N 1
ATOM 699 C CA . ASN A 1 87 ? 32.190 -25.086 -11.395 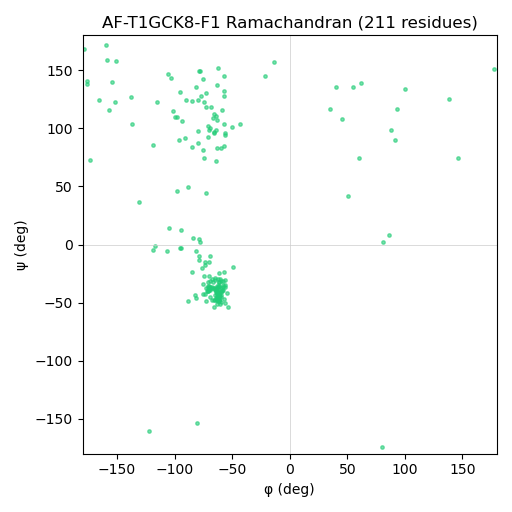1.00 51.47 87 ASN A CA 1
ATOM 700 C C . ASN A 1 87 ? 33.368 -24.351 -10.740 1.00 51.47 87 ASN A C 1
ATOM 702 O O . ASN A 1 87 ? 34.475 -24.515 -11.239 1.00 51.47 87 ASN A O 1
ATOM 706 N N . ASP A 1 88 ? 33.190 -23.602 -9.649 1.00 41.81 88 ASP A N 1
ATOM 707 C CA . ASP A 1 88 ? 34.317 -22.911 -9.002 1.00 41.81 88 ASP A CA 1
ATOM 708 C C . ASP A 1 88 ? 34.537 -23.383 -7.562 1.00 41.81 88 ASP A C 1
ATOM 710 O O . ASP A 1 88 ? 34.093 -22.786 -6.580 1.00 41.81 88 ASP A O 1
ATOM 714 N N . ASP A 1 89 ? 35.296 -24.475 -7.468 1.00 42.28 89 ASP A N 1
ATOM 715 C CA . ASP A 1 89 ? 36.184 -24.728 -6.345 1.00 42.28 89 ASP A CA 1
ATOM 716 C C . ASP A 1 89 ? 37.471 -23.901 -6.551 1.00 42.28 89 ASP A C 1
ATOM 718 O O . ASP A 1 89 ? 38.190 -24.069 -7.536 1.00 42.28 89 ASP A O 1
ATOM 722 N N . SER A 1 90 ? 37.795 -23.077 -5.549 1.00 43.06 90 SER A N 1
ATOM 723 C CA . SER A 1 90 ? 39.096 -22.448 -5.245 1.00 43.06 90 SER A CA 1
ATOM 724 C C . SER A 1 90 ? 39.452 -21.027 -5.763 1.00 43.06 90 SER A C 1
ATOM 726 O O . SER A 1 90 ? 39.764 -20.781 -6.919 1.00 43.06 90 SER A O 1
ATOM 728 N N . ASN A 1 91 ? 39.637 -20.148 -4.760 1.00 32.31 91 ASN A N 1
ATOM 729 C CA . ASN A 1 91 ? 40.644 -19.075 -4.625 1.00 32.31 91 ASN A CA 1
ATOM 730 C C . ASN A 1 91 ? 40.408 -17.639 -5.170 1.00 32.31 91 ASN A C 1
ATOM 732 O O . ASN A 1 91 ? 40.747 -17.294 -6.293 1.00 32.31 91 ASN A O 1
ATOM 736 N N . PHE A 1 92 ? 40.007 -16.759 -4.236 1.00 34.62 92 PHE A N 1
ATOM 737 C CA . PHE A 1 92 ? 40.539 -15.408 -3.952 1.00 34.62 92 PHE A CA 1
ATOM 738 C C . PHE A 1 92 ? 41.054 -14.523 -5.115 1.00 34.62 92 PHE A C 1
ATOM 740 O O . PHE A 1 92 ? 42.180 -14.681 -5.579 1.00 34.62 92 PHE A O 1
ATOM 747 N N . ASN A 1 93 ? 40.384 -13.380 -5.333 1.00 33.19 93 ASN A N 1
ATOM 748 C CA . ASN A 1 93 ? 41.024 -12.096 -5.018 1.00 33.19 93 ASN A CA 1
ATOM 749 C C . ASN A 1 93 ? 40.029 -10.951 -4.782 1.00 33.19 93 ASN A C 1
ATOM 751 O O . ASN A 1 93 ? 39.308 -10.488 -5.660 1.00 33.19 93 ASN A O 1
ATOM 755 N N . LYS A 1 94 ? 40.063 -10.477 -3.540 1.00 52.78 94 LYS A N 1
ATOM 756 C CA . LYS A 1 94 ? 39.371 -9.323 -2.987 1.00 52.78 94 LYS A CA 1
ATOM 757 C C . LYS A 1 94 ? 40.352 -8.155 -3.026 1.00 52.78 94 LYS A C 1
ATOM 759 O O . LYS A 1 94 ? 41.096 -8.002 -2.070 1.00 52.78 94 LYS A O 1
ATOM 764 N N . HIS A 1 95 ? 40.398 -7.369 -4.103 1.00 35.38 95 HIS A N 1
ATOM 765 C CA . HIS A 1 95 ? 40.821 -5.962 -4.041 1.00 35.38 95 HIS A CA 1
ATOM 766 C C . HIS A 1 95 ? 40.703 -5.245 -5.390 1.00 35.38 95 HIS A C 1
ATOM 768 O O . HIS A 1 95 ? 41.157 -5.747 -6.413 1.00 35.38 95 HIS A O 1
ATOM 774 N N . SER A 1 96 ? 40.262 -3.989 -5.295 1.00 36.88 96 SER A N 1
ATOM 775 C CA . SER A 1 96 ? 40.334 -2.918 -6.301 1.00 36.88 96 SER A CA 1
ATOM 776 C C . SER A 1 96 ? 39.122 -2.809 -7.222 1.00 36.88 96 SER A C 1
ATOM 778 O O . SER A 1 96 ? 39.095 -3.387 -8.299 1.00 36.88 96 SER A O 1
ATOM 780 N N . LEU A 1 97 ? 38.142 -2.012 -6.787 1.00 38.78 97 LEU A N 1
ATOM 781 C CA . LEU A 1 97 ? 37.710 -0.772 -7.455 1.00 38.78 97 LEU A CA 1
ATOM 782 C C . LEU A 1 97 ? 36.676 -0.078 -6.550 1.00 38.78 97 LEU A C 1
ATOM 784 O O . LEU A 1 97 ? 35.475 -0.074 -6.786 1.00 38.78 97 LEU A O 1
ATOM 788 N N . SER A 1 98 ? 37.178 0.497 -5.458 1.00 40.09 98 SER A N 1
ATOM 789 C CA . SER A 1 98 ? 36.475 1.526 -4.701 1.00 40.09 98 SER A CA 1
ATOM 790 C C . SER A 1 98 ? 36.493 2.827 -5.505 1.00 40.09 98 SER A C 1
ATOM 792 O O . SER A 1 98 ? 37.579 3.347 -5.769 1.00 40.09 98 SER A O 1
ATOM 794 N N . ASN A 1 99 ? 35.307 3.318 -5.874 1.00 42.81 99 ASN A N 1
ATOM 795 C CA . ASN A 1 99 ? 34.882 4.730 -5.902 1.00 42.81 99 ASN A CA 1
ATOM 796 C C . ASN A 1 99 ? 33.916 5.010 -7.061 1.00 42.81 99 ASN A C 1
ATOM 798 O O . ASN A 1 99 ? 34.260 5.698 -8.019 1.00 42.81 99 ASN A O 1
ATOM 802 N N . VAL A 1 100 ? 32.674 4.556 -6.910 1.00 38.50 100 VAL A N 1
ATOM 803 C CA . VAL A 1 100 ? 31.491 5.254 -7.428 1.00 38.50 100 VAL A CA 1
ATOM 804 C C . VAL A 1 100 ? 30.433 5.162 -6.321 1.00 38.50 100 VAL A C 1
ATOM 806 O O . VAL A 1 100 ? 30.209 4.059 -5.824 1.00 38.50 100 VAL A O 1
ATOM 809 N N . PRO A 1 101 ? 29.821 6.267 -5.855 1.00 40.19 101 PRO A N 1
ATOM 810 C CA . PRO A 1 101 ? 28.704 6.175 -4.928 1.00 40.19 101 PRO A CA 1
ATOM 811 C C . PRO A 1 101 ? 27.494 5.638 -5.698 1.00 40.19 101 PRO A C 1
ATOM 813 O O . PRO A 1 101 ? 26.860 6.364 -6.463 1.00 40.19 101 PRO A O 1
ATOM 816 N N . GLU A 1 102 ? 27.207 4.353 -5.518 1.00 35.12 102 GLU A N 1
ATOM 817 C CA . GLU A 1 102 ? 25.961 3.721 -5.940 1.00 35.12 102 GLU A CA 1
ATOM 818 C C . GLU A 1 102 ? 24.805 4.291 -5.108 1.00 35.12 102 GLU A C 1
ATOM 820 O O . GLU A 1 102 ? 24.668 4.013 -3.917 1.00 35.12 102 GLU A O 1
ATOM 825 N N . ILE A 1 103 ? 23.953 5.097 -5.740 1.00 48.16 103 ILE A N 1
ATOM 826 C CA . ILE A 1 103 ? 22.551 5.191 -5.338 1.00 48.16 103 ILE A CA 1
ATOM 827 C C . ILE A 1 103 ? 21.837 4.149 -6.189 1.00 48.16 103 ILE A C 1
ATOM 829 O O . ILE A 1 103 ? 21.454 4.423 -7.324 1.00 48.16 103 ILE A O 1
ATOM 833 N N . ASP A 1 104 ? 21.730 2.940 -5.649 1.00 38.44 104 ASP A N 1
ATOM 834 C CA . ASP A 1 104 ? 21.009 1.833 -6.267 1.00 38.44 104 ASP A CA 1
ATOM 835 C C . ASP A 1 104 ? 19.595 1.748 -5.655 1.00 38.44 104 ASP A C 1
ATOM 837 O O . ASP A 1 104 ? 19.454 1.434 -4.468 1.00 38.44 104 ASP A O 1
ATOM 841 N N . PRO A 1 105 ? 18.524 2.079 -6.402 1.00 45.94 105 PRO A N 1
ATOM 842 C CA . PRO A 1 105 ? 17.155 2.009 -5.905 1.00 45.94 105 PRO A CA 1
ATOM 843 C C . PRO A 1 105 ? 16.578 0.582 -5.901 1.00 45.94 105 PRO A C 1
ATOM 845 O O . PRO A 1 105 ? 15.400 0.436 -5.578 1.00 45.94 105 PRO A O 1
ATOM 848 N N . ASN A 1 106 ? 17.355 -0.455 -6.246 1.00 45.00 106 ASN A N 1
ATOM 849 C CA . ASN A 1 106 ? 16.820 -1.796 -6.500 1.00 45.00 106 ASN A CA 1
ATOM 850 C C . ASN A 1 106 ? 17.550 -2.941 -5.775 1.00 45.00 106 ASN A C 1
ATOM 852 O O . ASN A 1 106 ? 17.635 -4.059 -6.282 1.00 45.00 106 ASN A O 1
ATOM 856 N N . LYS A 1 107 ? 17.999 -2.714 -4.535 1.00 41.12 107 LYS A N 1
ATOM 857 C CA . LYS A 1 107 ? 18.267 -3.820 -3.603 1.00 41.12 107 LYS A CA 1
ATOM 858 C C . LYS A 1 107 ? 16.954 -4.393 -3.062 1.00 41.12 107 LYS A C 1
ATOM 860 O O . LYS A 1 107 ? 16.552 -4.111 -1.935 1.00 41.12 107 LYS A O 1
ATOM 865 N N . ASN A 1 108 ? 16.322 -5.261 -3.848 1.00 41.88 108 ASN A N 1
ATOM 866 C CA . ASN A 1 108 ? 15.560 -6.376 -3.284 1.00 41.88 108 ASN A CA 1
ATOM 867 C C . ASN A 1 108 ? 16.576 -7.404 -2.786 1.00 41.88 108 ASN A C 1
ATOM 869 O O . ASN A 1 108 ? 16.850 -8.414 -3.426 1.00 41.88 108 ASN A O 1
ATOM 873 N N . GLN A 1 109 ? 17.211 -7.074 -1.666 1.00 45.44 109 GLN A N 1
ATOM 874 C CA . GLN A 1 109 ? 18.018 -8.018 -0.923 1.00 45.44 109 GLN A CA 1
ATOM 875 C C . GLN A 1 109 ? 17.022 -8.862 -0.122 1.00 45.44 109 GLN A C 1
ATOM 877 O O . GLN A 1 109 ? 16.667 -8.519 0.999 1.00 45.44 109 GLN A O 1
ATOM 882 N N . GLU A 1 110 ? 16.518 -9.937 -0.735 1.00 44.00 110 GLU A N 1
ATOM 883 C CA . GLU A 1 110 ? 15.833 -11.039 -0.043 1.00 44.00 110 GLU A CA 1
ATOM 884 C C . GLU A 1 110 ? 16.848 -11.888 0.745 1.00 44.00 110 GLU A C 1
ATOM 886 O O . GLU A 1 110 ? 16.807 -13.115 0.748 1.00 44.00 110 GLU A O 1
ATOM 891 N N . ASP A 1 111 ? 17.769 -11.228 1.445 1.00 44.78 111 ASP A N 1
ATOM 892 C CA . ASP A 1 111 ? 18.336 -11.831 2.635 1.00 44.78 111 ASP A CA 1
ATOM 893 C C . ASP A 1 111 ? 17.227 -11.701 3.673 1.00 44.78 111 ASP A C 1
ATOM 895 O O . ASP A 1 111 ? 16.728 -10.598 3.904 1.00 44.78 111 ASP A O 1
ATOM 899 N N . ALA A 1 112 ? 16.780 -12.817 4.245 1.00 52.41 112 ALA A N 1
ATOM 900 C CA . ALA A 1 112 ? 15.840 -12.820 5.357 1.00 52.41 112 ALA A CA 1
ATOM 901 C C . ALA A 1 112 ? 16.478 -12.063 6.534 1.00 52.41 112 ALA A C 1
ATOM 903 O O . ALA A 1 112 ? 17.128 -12.651 7.398 1.00 52.41 112 ALA A O 1
ATOM 904 N N . GLU A 1 113 ? 16.365 -10.735 6.516 1.00 59.59 113 GLU A N 1
ATOM 905 C CA . GLU A 1 113 ? 16.837 -9.875 7.581 1.00 59.59 113 GLU A CA 1
ATOM 906 C C . GLU A 1 113 ? 16.139 -10.337 8.855 1.00 59.59 113 GLU A C 1
ATOM 908 O O . GLU A 1 113 ? 14.927 -10.562 8.879 1.00 59.59 113 GLU A O 1
ATOM 913 N N . ASN A 1 114 ? 16.910 -10.519 9.921 1.00 58.22 114 ASN A N 1
ATOM 914 C CA . ASN A 1 114 ? 16.346 -10.861 11.210 1.00 58.22 114 ASN A CA 1
ATOM 915 C C . ASN A 1 114 ? 15.505 -9.664 11.700 1.00 58.22 114 ASN A C 1
ATOM 917 O O . ASN A 1 114 ? 16.048 -8.680 12.199 1.00 58.22 114 ASN A O 1
ATOM 921 N N . LEU A 1 115 ? 14.187 -9.715 11.478 1.00 63.44 115 LEU A N 1
ATOM 922 C CA . LEU A 1 115 ? 13.220 -8.674 11.855 1.00 63.44 115 LEU A CA 1
ATOM 923 C C . LEU A 1 115 ? 12.865 -8.704 13.355 1.00 63.44 115 LEU A C 1
ATOM 925 O O . LEU A 1 115 ? 12.023 -7.921 13.800 1.00 63.44 115 LEU A O 1
ATOM 929 N N . GLU A 1 116 ? 13.470 -9.594 14.144 1.00 65.31 116 GLU A N 1
ATOM 930 C CA . GLU A 1 116 ? 13.164 -9.732 15.565 1.00 65.31 116 GLU A CA 1
ATOM 931 C C . GLU A 1 116 ? 13.579 -8.466 16.338 1.00 65.31 116 GLU A C 1
ATOM 933 O O . GLU A 1 116 ? 14.756 -8.129 16.454 1.00 65.31 116 GLU A O 1
ATOM 938 N N . GLY A 1 117 ? 12.583 -7.729 16.844 1.00 67.94 117 GLY A N 1
ATOM 939 C CA . GLY A 1 117 ? 12.781 -6.522 17.653 1.00 67.94 117 GLY A CA 1
ATOM 940 C C . GLY A 1 117 ? 12.946 -5.209 16.878 1.00 67.94 117 GLY A C 1
ATOM 941 O O . GLY A 1 117 ? 13.247 -4.187 17.492 1.00 67.94 117 GLY A O 1
ATOM 942 N N . VAL A 1 118 ? 12.743 -5.196 15.556 1.00 78.75 118 VAL A N 1
ATOM 943 C CA . VAL A 1 118 ? 12.836 -3.961 14.760 1.00 78.75 118 VAL A CA 1
ATOM 944 C C . VAL A 1 118 ? 11.511 -3.200 14.787 1.00 78.75 118 VAL A C 1
ATOM 946 O O . VAL A 1 118 ? 10.480 -3.721 14.360 1.00 78.75 118 VAL A O 1
ATOM 949 N N . ASP A 1 119 ? 11.541 -1.934 15.217 1.00 86.56 119 ASP A N 1
ATOM 950 C CA . ASP A 1 119 ? 10.397 -1.034 15.060 1.00 86.56 119 ASP A CA 1
ATOM 951 C C . ASP A 1 119 ? 10.197 -0.680 13.577 1.00 86.56 119 ASP A C 1
ATOM 953 O O . ASP A 1 119 ? 10.885 0.165 12.989 1.00 86.56 119 ASP A O 1
ATOM 957 N N . LEU A 1 120 ? 9.229 -1.359 12.960 1.00 86.38 120 LEU A N 1
ATOM 958 C CA . LEU A 1 120 ? 8.857 -1.162 11.563 1.00 86.38 120 LEU A CA 1
ATOM 959 C C . LEU A 1 120 ? 8.335 0.251 11.290 1.00 86.38 120 LEU A C 1
ATOM 961 O O . LEU A 1 120 ? 8.533 0.754 10.184 1.00 86.38 120 LEU A O 1
ATOM 965 N N . VAL A 1 121 ? 7.709 0.911 12.271 1.00 87.88 121 VAL A N 1
ATOM 966 C CA . VAL A 1 121 ? 7.197 2.279 12.109 1.00 87.88 121 VAL A CA 1
ATOM 967 C C . VAL A 1 121 ? 8.370 3.231 11.909 1.00 87.88 121 VAL A C 1
ATOM 969 O O . VAL A 1 121 ? 8.442 3.909 10.883 1.00 87.88 121 VAL A O 1
ATOM 972 N N . GLN A 1 122 ? 9.343 3.216 12.821 1.00 87.88 122 GLN A N 1
ATOM 973 C CA . GLN A 1 122 ? 10.544 4.044 12.715 1.00 87.88 122 GLN A CA 1
ATOM 974 C C . GLN A 1 122 ? 11.360 3.720 11.453 1.00 87.88 122 GLN A C 1
ATOM 976 O O . GLN A 1 122 ? 11.839 4.619 10.747 1.00 87.88 122 GLN A O 1
ATOM 981 N N . ARG A 1 123 ? 11.483 2.432 11.107 1.00 88.25 123 ARG A N 1
ATOM 982 C CA . ARG A 1 123 ? 12.175 2.005 9.885 1.00 88.25 123 ARG A CA 1
ATOM 983 C C . ARG A 1 123 ? 11.497 2.561 8.635 1.00 88.25 123 ARG A C 1
ATOM 985 O O . ARG A 1 123 ? 12.171 3.120 7.774 1.00 88.25 123 ARG A O 1
ATOM 992 N N . PHE A 1 124 ? 10.180 2.447 8.516 1.00 89.88 124 PHE A N 1
ATOM 993 C CA . PHE A 1 124 ? 9.475 2.965 7.346 1.00 89.88 124 PHE A CA 1
ATOM 994 C C . PHE A 1 124 ? 9.487 4.492 7.306 1.00 89.88 124 PHE A C 1
ATOM 996 O O . PHE A 1 124 ? 9.720 5.049 6.239 1.00 89.88 124 PHE A O 1
ATOM 1003 N N . GLN A 1 125 ? 9.359 5.180 8.440 1.00 88.44 125 GLN A N 1
ATOM 1004 C CA . GLN A 1 125 ? 9.489 6.641 8.495 1.00 88.44 125 GLN A CA 1
ATOM 1005 C C . GLN A 1 125 ? 10.843 7.135 7.971 1.00 88.44 125 GLN A C 1
ATOM 1007 O O . GLN A 1 125 ? 10.886 8.135 7.265 1.00 88.44 125 GLN A O 1
ATOM 1012 N N . SER A 1 126 ? 11.940 6.428 8.260 1.00 86.56 126 SER A N 1
ATOM 1013 C CA . SER A 1 126 ? 13.269 6.801 7.744 1.00 86.56 126 SER A CA 1
ATOM 1014 C C . SER A 1 126 ? 13.466 6.491 6.254 1.00 86.56 126 SER A C 1
ATOM 1016 O O . SER A 1 126 ? 14.242 7.165 5.580 1.00 86.56 126 SER A O 1
ATOM 1018 N N . GLN A 1 127 ? 12.760 5.492 5.718 1.00 86.06 127 GLN A N 1
ATOM 1019 C CA . GLN A 1 127 ? 12.819 5.119 4.300 1.00 86.06 127 GLN A CA 1
ATOM 1020 C C . GLN A 1 127 ? 11.880 5.947 3.412 1.00 86.06 127 GLN A C 1
ATOM 1022 O O . GLN A 1 127 ? 12.079 6.026 2.195 1.00 86.06 127 GLN A O 1
ATOM 1027 N N . LEU A 1 128 ? 10.824 6.522 3.987 1.00 84.62 128 LEU A N 1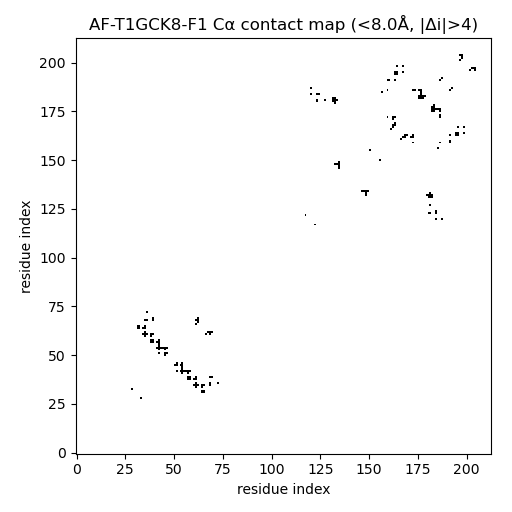
ATOM 1028 C CA . LEU A 1 128 ? 9.844 7.317 3.265 1.00 84.62 128 LEU A CA 1
ATOM 1029 C C . LEU A 1 128 ? 10.187 8.807 3.357 1.00 84.62 128 LEU A C 1
ATOM 1031 O O . LEU A 1 128 ? 10.451 9.345 4.423 1.00 84.62 128 LEU A O 1
ATOM 1035 N N . GLY A 1 129 ? 10.185 9.478 2.204 1.00 79.31 129 GLY A N 1
ATOM 1036 C CA . GLY A 1 129 ? 10.350 10.930 2.126 1.00 79.31 129 GLY A CA 1
ATOM 1037 C C . GLY A 1 129 ? 9.044 11.678 2.414 1.00 79.31 129 GLY A C 1
ATOM 1038 O O . GLY A 1 129 ? 8.131 11.162 3.049 1.00 79.31 129 GLY A O 1
ATOM 1039 N N . SER A 1 130 ? 8.915 12.889 1.868 1.00 76.75 130 SER A N 1
ATOM 1040 C CA . SER A 1 130 ? 7.745 13.759 2.079 1.00 76.75 130 SER A CA 1
ATOM 1041 C C . SER A 1 130 ? 6.408 13.170 1.609 1.00 76.75 130 SER A C 1
ATOM 1043 O O . SER A 1 130 ? 5.368 13.485 2.182 1.00 76.75 130 SER A O 1
ATOM 1045 N N . LYS A 1 131 ? 6.412 12.316 0.576 1.00 82.19 131 LYS A N 1
ATOM 1046 C CA . LYS A 1 131 ? 5.207 11.632 0.084 1.00 82.19 131 LYS A CA 1
ATOM 1047 C C . LYS A 1 131 ? 5.159 10.206 0.635 1.00 82.19 131 LYS A C 1
ATOM 1049 O O . LYS A 1 131 ? 5.949 9.356 0.216 1.00 82.19 131 LYS A O 1
ATOM 1054 N N . LEU A 1 132 ? 4.214 9.958 1.546 1.00 82.44 132 LEU A N 1
ATOM 1055 C CA . LEU A 1 132 ? 4.059 8.662 2.216 1.00 82.44 132 LEU A CA 1
ATOM 1056 C C . LEU A 1 132 ? 3.574 7.561 1.264 1.00 82.44 132 LEU A C 1
ATOM 1058 O O . LEU A 1 132 ? 4.033 6.425 1.318 1.00 82.44 132 LEU A O 1
ATOM 1062 N N . ILE A 1 133 ? 2.656 7.882 0.358 1.00 84.56 133 ILE A N 1
ATOM 1063 C CA . ILE A 1 133 ? 2.061 6.887 -0.535 1.00 84.56 133 ILE A CA 1
ATOM 1064 C C . ILE A 1 133 ? 2.479 7.236 -1.957 1.00 84.56 133 ILE A C 1
ATOM 1066 O O . ILE A 1 133 ? 2.263 8.348 -2.436 1.00 84.56 133 ILE A O 1
ATOM 1070 N N . LYS A 1 134 ? 3.133 6.291 -2.628 1.00 82.44 134 LYS A N 1
ATOM 1071 C CA . LYS A 1 134 ? 3.624 6.452 -4.000 1.00 82.44 134 LYS A CA 1
ATOM 1072 C C . LYS A 1 134 ? 2.729 5.667 -4.948 1.00 82.44 134 LYS A C 1
ATOM 1074 O O . LYS A 1 134 ? 2.138 4.666 -4.553 1.00 82.44 134 LYS A O 1
ATOM 1079 N N . SER A 1 135 ? 2.556 6.169 -6.164 1.00 78.50 135 SER A N 1
ATOM 1080 C CA . SER A 1 135 ? 1.882 5.413 -7.218 1.00 78.50 135 SER A CA 1
ATOM 1081 C C . SER A 1 135 ? 2.889 4.450 -7.840 1.00 78.50 135 SER A C 1
ATOM 1083 O O . SER A 1 135 ? 4.026 4.848 -8.088 1.00 78.50 135 SER A O 1
ATOM 1085 N N . SER A 1 136 ? 2.490 3.198 -8.072 1.00 70.19 136 SER A N 1
ATOM 1086 C CA . SER A 1 136 ? 3.271 2.250 -8.880 1.00 70.19 136 SER A CA 1
ATOM 1087 C C . SER A 1 136 ? 3.046 2.452 -10.381 1.00 70.19 136 SER A C 1
ATOM 1089 O O . SER A 1 136 ? 3.692 1.799 -11.198 1.00 70.19 136 SER A O 1
ATOM 1091 N N . VAL A 1 137 ? 2.119 3.342 -10.758 1.00 63.81 137 VAL A N 1
ATOM 1092 C CA . VAL A 1 137 ? 1.794 3.612 -12.155 1.00 63.81 137 VAL A CA 1
ATOM 1093 C C . VAL A 1 137 ? 2.983 4.302 -12.814 1.00 63.81 137 VAL A C 1
ATOM 1095 O O . VAL A 1 137 ? 3.373 5.405 -12.435 1.00 63.81 137 VAL A O 1
ATOM 1098 N N . ASN A 1 138 ? 3.538 3.648 -13.833 1.00 62.19 138 ASN A N 1
ATOM 1099 C CA . ASN A 1 138 ? 4.520 4.252 -14.723 1.00 62.19 138 ASN A CA 1
ATOM 1100 C C . ASN A 1 138 ? 3.919 5.518 -15.353 1.00 62.19 138 ASN A C 1
ATOM 1102 O O . ASN A 1 138 ? 2.872 5.417 -15.992 1.00 62.19 138 ASN A O 1
ATOM 1106 N N . GLU A 1 139 ? 4.616 6.662 -15.273 1.00 61.06 139 GLU A N 1
ATOM 1107 C CA . GLU A 1 139 ? 4.237 7.967 -15.885 1.00 61.06 139 GLU A CA 1
ATOM 1108 C C . GLU A 1 139 ? 3.843 7.870 -17.371 1.00 61.06 139 GLU A C 1
ATOM 1110 O O . GLU A 1 139 ? 3.177 8.726 -17.941 1.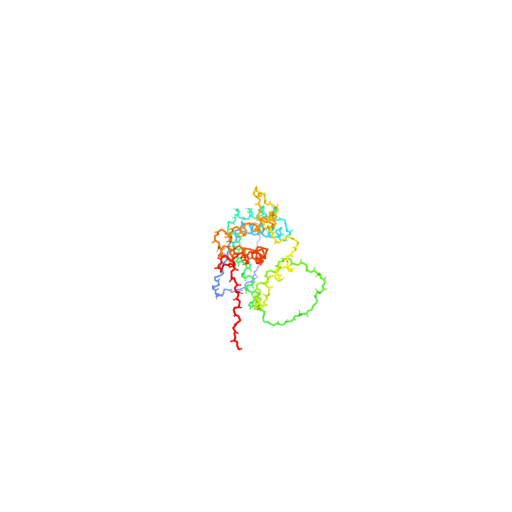00 61.06 139 GLU A O 1
ATOM 1115 N N . LYS A 1 140 ? 4.272 6.780 -17.992 1.00 62.56 140 LYS A N 1
ATOM 1116 C CA . LYS A 1 140 ? 4.099 6.379 -19.377 1.00 62.56 140 LYS A CA 1
ATOM 1117 C C . LYS A 1 140 ? 2.718 5.791 -19.708 1.00 62.56 140 LYS A C 1
ATOM 1119 O O . LYS A 1 140 ? 2.384 5.633 -20.884 1.00 62.56 140 LYS A O 1
ATOM 1124 N N . THR A 1 141 ? 1.928 5.449 -18.696 1.00 66.81 141 THR A N 1
ATOM 1125 C CA . THR A 1 141 ? 0.604 4.837 -18.845 1.00 66.81 141 THR A CA 1
ATOM 1126 C C . THR A 1 141 ? -0.455 5.909 -18.648 1.00 66.81 141 THR A C 1
ATOM 1128 O O . THR A 1 141 ? -0.599 6.449 -17.556 1.00 66.81 141 THR A O 1
ATOM 1131 N N . LEU A 1 142 ? -1.214 6.219 -19.699 1.00 57.66 142 LEU A N 1
ATOM 1132 C CA . LEU A 1 142 ? -2.343 7.142 -19.606 1.00 57.66 142 LEU A CA 1
ATOM 1133 C C . LEU A 1 142 ? -3.483 6.470 -18.829 1.00 57.66 142 LEU A C 1
ATOM 1135 O O . LEU A 1 142 ? -4.307 5.760 -19.402 1.00 57.66 142 LEU A O 1
ATOM 1139 N N . THR A 1 143 ? -3.525 6.676 -17.517 1.00 65.00 143 THR A N 1
ATOM 1140 C CA . THR A 1 143 ? -4.663 6.290 -16.680 1.00 65.00 143 THR A CA 1
ATOM 1141 C C . THR A 1 143 ? -5.654 7.443 -16.604 1.00 65.00 143 THR A C 1
ATOM 1143 O O . THR A 1 143 ? -5.308 8.548 -16.199 1.00 65.00 143 THR A O 1
ATOM 1146 N N . THR A 1 144 ? -6.910 7.191 -16.968 1.00 68.50 144 THR A N 1
ATOM 1147 C CA . THR A 1 144 ? -7.999 8.177 -16.847 1.00 68.50 144 THR A CA 1
ATOM 1148 C C . THR A 1 144 ? -8.545 8.291 -15.421 1.00 68.50 144 THR A C 1
ATOM 1150 O O . THR A 1 144 ? -9.349 9.177 -15.146 1.00 68.50 144 THR A O 1
ATOM 1153 N N . ALA A 1 145 ? -8.147 7.384 -14.526 1.00 76.06 145 ALA A N 1
ATOM 1154 C CA . ALA A 1 145 ? -8.583 7.336 -13.136 1.00 76.06 145 ALA A CA 1
ATOM 1155 C C . ALA A 1 145 ? -7.498 7.878 -12.196 1.00 76.06 145 ALA A C 1
ATOM 1157 O O . ALA A 1 145 ? -6.309 7.647 -12.410 1.00 76.06 145 ALA A O 1
ATOM 1158 N N . LEU A 1 146 ? -7.930 8.577 -11.145 1.00 81.56 146 LEU A N 1
ATOM 1159 C CA . LEU A 1 146 ? -7.059 9.109 -10.100 1.00 81.56 146 LEU A CA 1
ATOM 1160 C C . LEU A 1 146 ? -6.557 7.966 -9.204 1.00 81.56 146 LEU A C 1
ATOM 1162 O O . LEU A 1 146 ? -7.354 7.145 -8.746 1.00 81.56 146 LEU A O 1
ATOM 1166 N N . HIS A 1 147 ? -5.246 7.899 -8.962 1.00 87.31 147 HIS A N 1
ATOM 1167 C CA . HIS A 1 147 ? -4.656 6.869 -8.109 1.00 87.31 147 HIS A CA 1
ATOM 1168 C C . HIS A 1 147 ? -4.870 7.207 -6.626 1.00 87.31 147 HIS A C 1
ATOM 1170 O O . HIS A 1 147 ? -4.867 8.376 -6.244 1.00 87.31 147 HIS A O 1
ATOM 1176 N N . ILE A 1 148 ? -4.993 6.195 -5.757 1.00 87.94 148 ILE A N 1
ATOM 1177 C CA . ILE A 1 148 ? -5.226 6.411 -4.315 1.00 87.94 148 ILE A CA 1
ATOM 1178 C C . ILE A 1 148 ? -4.119 7.265 -3.658 1.00 87.94 148 ILE A C 1
ATOM 1180 O O . ILE A 1 148 ? -4.369 8.053 -2.752 1.00 87.94 148 ILE A O 1
ATOM 1184 N N . SER A 1 149 ? -2.889 7.154 -4.164 1.00 86.38 149 SER A N 1
ATOM 1185 C CA . SER A 1 149 ? -1.713 7.916 -3.710 1.00 86.38 149 SER A CA 1
ATOM 1186 C C . SER A 1 149 ? -1.745 9.409 -4.045 1.00 86.38 149 SER A C 1
ATOM 1188 O O . SER A 1 149 ? -0.858 10.142 -3.605 1.00 86.38 149 SER A O 1
ATOM 1190 N N . ASP A 1 150 ? -2.698 9.857 -4.861 1.00 86.50 150 ASP A N 1
ATOM 1191 C CA . ASP A 1 150 ? -2.860 11.269 -5.216 1.00 86.50 150 ASP A CA 1
ATOM 1192 C C . ASP A 1 150 ? -3.872 11.983 -4.316 1.00 86.50 150 ASP A C 1
ATOM 1194 O O . ASP A 1 150 ? -4.040 13.199 -4.417 1.00 86.50 150 ASP A O 1
ATOM 1198 N N . LEU A 1 151 ? -4.516 11.255 -3.399 1.00 89.06 151 LEU A N 1
ATOM 1199 C CA . LEU A 1 151 ? -5.362 11.861 -2.385 1.00 89.06 151 LEU A CA 1
ATOM 1200 C C . LEU A 1 151 ? -4.507 12.513 -1.285 1.00 89.06 151 LEU A C 1
ATOM 1202 O O . LEU A 1 151 ? -3.489 11.947 -0.873 1.00 89.06 151 LEU A O 1
ATOM 1206 N N . PRO A 1 152 ? -4.941 13.670 -0.752 1.00 90.25 152 PRO A N 1
ATOM 1207 C CA . PRO A 1 152 ? -4.388 14.217 0.480 1.00 90.25 152 PRO A CA 1
ATOM 1208 C C . PRO A 1 152 ? -4.510 13.210 1.631 1.00 90.25 152 PRO A C 1
ATOM 1210 O O . PRO A 1 152 ? -5.495 12.467 1.720 1.00 90.25 152 PRO A O 1
ATOM 1213 N N . LEU A 1 153 ? -3.521 13.197 2.527 1.00 87.94 153 LEU A N 1
ATOM 1214 C CA . LEU A 1 153 ? -3.457 12.235 3.633 1.00 87.94 153 LEU A CA 1
ATOM 1215 C C . LEU A 1 153 ? -4.677 12.336 4.554 1.00 87.94 153 LEU A C 1
ATOM 1217 O O . LEU A 1 153 ? -5.138 11.327 5.074 1.00 87.94 153 LEU A O 1
ATOM 1221 N N . GLU A 1 154 ? -5.257 13.525 4.696 1.00 92.94 154 GLU A N 1
ATOM 1222 C CA . GLU A 1 154 ? -6.464 13.782 5.479 1.00 92.94 154 GLU A CA 1
ATOM 1223 C C . GLU A 1 154 ? -7.650 12.953 4.981 1.00 92.94 154 GLU A C 1
ATOM 1225 O O . GLU A 1 154 ? -8.421 12.424 5.782 1.00 92.94 154 GLU A O 1
ATOM 1230 N N . ILE A 1 155 ? -7.780 12.799 3.660 1.00 92.69 155 ILE A N 1
ATOM 1231 C CA . ILE A 1 155 ? -8.856 12.006 3.058 1.00 92.69 155 ILE A CA 1
ATOM 1232 C C . ILE A 1 155 ? -8.600 10.516 3.276 1.00 92.69 155 ILE A C 1
ATOM 1234 O O . ILE A 1 155 ? -9.527 9.764 3.567 1.00 92.69 155 ILE A O 1
ATOM 1238 N N . ILE A 1 156 ? -7.341 10.089 3.208 1.00 91.38 156 ILE A N 1
ATOM 1239 C CA . ILE A 1 156 ? -6.951 8.701 3.476 1.00 91.38 156 ILE A CA 1
ATOM 1240 C C . ILE A 1 156 ? -7.238 8.347 4.937 1.00 91.38 156 ILE A C 1
ATOM 1242 O O . ILE A 1 156 ? -7.890 7.339 5.207 1.00 91.38 156 ILE A O 1
ATOM 1246 N N . PHE A 1 157 ? -6.859 9.212 5.878 1.00 90.62 157 PHE A N 1
ATOM 1247 C CA . PHE A 1 157 ? -7.206 9.047 7.288 1.00 90.62 157 PHE A CA 1
ATOM 1248 C C . PHE A 1 157 ? -8.714 9.058 7.522 1.00 90.62 157 PHE A C 1
ATOM 1250 O O . PHE A 1 157 ? -9.200 8.295 8.353 1.00 90.62 157 PHE A O 1
ATOM 1257 N N . TYR A 1 158 ? -9.472 9.877 6.791 1.00 90.94 158 TYR A N 1
ATOM 1258 C CA . TYR A 1 158 ? -10.930 9.871 6.880 1.00 90.94 158 TYR A CA 1
ATOM 1259 C C . TYR A 1 158 ? -11.526 8.526 6.447 1.00 90.94 158 TYR A C 1
ATOM 1261 O O . TYR A 1 158 ? -12.384 7.988 7.148 1.00 90.94 158 TYR A O 1
ATOM 1269 N N . ILE A 1 159 ? -11.031 7.947 5.348 1.00 90.19 159 ILE A N 1
ATOM 1270 C CA . ILE A 1 159 ? -11.442 6.619 4.868 1.00 90.19 159 ILE A CA 1
ATOM 1271 C C . ILE A 1 159 ? -11.107 5.548 5.911 1.00 90.19 159 ILE A C 1
ATOM 1273 O O . ILE A 1 159 ? -11.977 4.756 6.275 1.00 90.19 159 ILE A O 1
ATOM 1277 N N . LEU A 1 160 ? -9.884 5.551 6.449 1.00 89.25 160 LEU A N 1
ATOM 1278 C CA . LEU A 1 160 ? -9.479 4.608 7.494 1.00 89.25 160 LEU A CA 1
ATOM 1279 C C . LEU A 1 160 ? -10.361 4.751 8.740 1.00 89.25 160 LEU A C 1
ATOM 1281 O O . LEU A 1 160 ? -10.950 3.772 9.198 1.00 89.25 160 LEU A O 1
ATOM 1285 N N . LYS A 1 161 ? -10.563 5.975 9.238 1.00 87.31 161 LYS A N 1
ATOM 1286 C CA . LYS A 1 161 ? -11.458 6.239 10.376 1.00 87.31 161 LYS A CA 1
ATOM 1287 C C . LYS A 1 161 ? -12.886 5.776 10.111 1.00 87.31 161 LYS A C 1
ATOM 1289 O O . LYS A 1 161 ? -13.532 5.302 11.041 1.00 87.31 161 LYS A O 1
ATOM 1294 N N . TRP A 1 162 ? -13.380 5.865 8.877 1.00 86.38 162 TRP A N 1
ATOM 1295 C CA . TRP A 1 162 ? -14.690 5.331 8.493 1.00 86.38 162 TRP A CA 1
ATOM 1296 C C . TRP A 1 162 ? -14.784 3.816 8.664 1.00 86.38 162 TRP A C 1
ATOM 1298 O O . TRP A 1 162 ? -15.764 3.337 9.244 1.00 86.38 162 TRP A O 1
ATOM 1308 N N . THR A 1 163 ? -13.767 3.070 8.221 1.00 81.94 163 THR A N 1
ATOM 1309 C CA . THR A 1 163 ? -13.745 1.600 8.356 1.00 81.94 163 THR A CA 1
ATOM 1310 C C . THR A 1 163 ? -13.837 1.160 9.822 1.00 81.94 163 THR A C 1
ATOM 1312 O O . THR A 1 163 ? -14.611 0.266 10.168 1.00 81.94 163 THR A O 1
ATOM 1315 N N . ILE A 1 164 ? -13.154 1.873 10.719 1.00 79.94 164 ILE A N 1
ATOM 1316 C CA . ILE A 1 164 ? -13.111 1.552 12.153 1.00 79.94 164 ILE A CA 1
ATOM 1317 C C . ILE A 1 164 ? -14.339 2.094 12.894 1.00 79.94 164 ILE A C 1
ATOM 1319 O O . ILE A 1 164 ? -14.938 1.403 13.717 1.00 79.94 164 ILE A O 1
ATOM 1323 N N . SER A 1 165 ? -14.756 3.327 12.603 1.00 75.50 165 SER A N 1
ATOM 1324 C CA . SER A 1 165 ? -15.840 3.995 13.334 1.00 75.50 165 SER A CA 1
ATOM 1325 C C . SER A 1 165 ? -17.204 3.379 13.046 1.00 75.50 165 SER A C 1
ATOM 1327 O O . SER A 1 165 ? -18.044 3.318 13.947 1.00 75.50 165 SER A O 1
ATOM 1329 N N . ASN A 1 166 ? -17.445 2.919 11.815 1.00 73.75 166 ASN A N 1
ATOM 1330 C CA . ASN A 1 166 ? -18.746 2.373 11.439 1.00 73.75 166 ASN A CA 1
ATOM 1331 C C . ASN A 1 166 ? -18.836 0.866 11.725 1.00 73.75 166 ASN A C 1
ATOM 1333 O O . ASN A 1 166 ? -19.783 0.426 12.372 1.00 73.75 166 ASN A O 1
ATOM 1337 N N . GLN A 1 167 ? -17.829 0.089 11.306 1.00 72.50 167 GLN A N 1
ATOM 1338 C CA . GLN A 1 167 ? -17.876 -1.381 11.325 1.00 72.50 167 GLN A CA 1
ATOM 1339 C C . GLN A 1 167 ? -16.805 -2.043 12.202 1.00 72.50 167 GLN A C 1
ATOM 1341 O O . GLN A 1 167 ? -16.864 -3.254 12.388 1.00 72.50 167 GLN A O 1
ATOM 1346 N N . LEU A 1 168 ? -15.878 -1.272 12.789 1.00 81.75 168 LEU A N 1
ATOM 1347 C CA . LEU A 1 168 ? -14.767 -1.788 13.600 1.00 81.75 168 LEU A CA 1
ATOM 1348 C C . LEU A 1 168 ? -13.989 -2.907 12.885 1.00 81.75 168 LEU A C 1
ATOM 1350 O O . LEU A 1 168 ? -13.632 -3.924 13.479 1.00 81.75 168 LEU A O 1
ATOM 1354 N N . ASP A 1 169 ? -13.750 -2.734 11.587 1.00 86.12 169 ASP A N 1
ATOM 1355 C CA . ASP A 1 169 ? -13.123 -3.769 10.773 1.00 86.12 169 ASP A CA 1
ATOM 1356 C C . ASP A 1 169 ? -11.591 -3.717 10.874 1.00 86.12 169 ASP A C 1
ATOM 1358 O O . ASP A 1 169 ? -10.898 -3.124 10.043 1.00 86.12 169 ASP A O 1
ATOM 1362 N N . MET A 1 170 ? -11.059 -4.350 11.923 1.00 86.75 170 MET A N 1
ATOM 1363 C CA . MET A 1 170 ? -9.609 -4.486 12.119 1.00 86.75 170 MET A CA 1
ATOM 1364 C C . MET A 1 170 ? -8.954 -5.336 11.037 1.00 86.75 170 MET A C 1
ATOM 1366 O O . MET A 1 170 ? -7.786 -5.133 10.722 1.00 86.75 170 MET A O 1
ATOM 1370 N N . TYR A 1 171 ? -9.694 -6.284 10.461 1.00 89.88 171 TYR A N 1
ATOM 1371 C CA . TYR A 1 171 ? -9.155 -7.153 9.426 1.00 89.88 171 TYR A CA 1
ATOM 1372 C C . TYR A 1 171 ? -8.852 -6.350 8.161 1.00 89.88 171 TYR A C 1
ATOM 1374 O O . TYR A 1 171 ? -7.744 -6.424 7.629 1.00 89.88 171 TYR A O 1
ATOM 1382 N N . SER A 1 172 ? -9.797 -5.518 7.723 1.00 90.69 172 SER A N 1
ATOM 1383 C CA . SER A 1 172 ? -9.575 -4.618 6.589 1.00 90.69 172 SER A CA 1
ATOM 1384 C C . SER A 1 172 ? -8.466 -3.600 6.857 1.00 90.69 172 SER A C 1
ATOM 1386 O O . SER A 1 172 ? -7.704 -3.284 5.943 1.00 90.69 172 SER A O 1
ATOM 1388 N N . LEU A 1 173 ? -8.320 -3.119 8.097 1.00 91.06 173 LEU A N 1
ATOM 1389 C CA . LEU A 1 173 ? -7.225 -2.218 8.470 1.00 91.06 173 LEU A CA 1
ATOM 1390 C C . LEU A 1 173 ? -5.847 -2.875 8.269 1.00 91.06 173 LEU A C 1
ATOM 1392 O O . LEU A 1 173 ? -4.954 -2.256 7.688 1.00 91.06 173 LEU A O 1
ATOM 1396 N N . GLU A 1 174 ? -5.687 -4.136 8.678 1.00 92.12 174 GLU A N 1
ATOM 1397 C CA . GLU A 1 174 ? -4.448 -4.895 8.455 1.00 92.12 174 GLU A CA 1
ATOM 1398 C C . GLU A 1 174 ? -4.203 -5.190 6.971 1.00 92.12 174 GLU A C 1
ATOM 1400 O O . GLU A 1 174 ? -3.069 -5.089 6.502 1.00 92.12 174 GLU A O 1
ATOM 1405 N N . GLN A 1 175 ? -5.255 -5.479 6.199 1.00 93.12 175 GLN A N 1
ATOM 1406 C CA . GLN A 1 175 ? -5.116 -5.668 4.752 1.00 93.12 175 GLN A CA 1
ATOM 1407 C C . GLN A 1 175 ? -4.615 -4.403 4.058 1.00 93.12 175 GLN A C 1
ATOM 1409 O O . GLN A 1 175 ? -3.740 -4.474 3.198 1.00 93.12 175 GLN A O 1
ATOM 1414 N N . ILE A 1 176 ? -5.111 -3.231 4.464 1.00 91.25 176 ILE A N 1
ATOM 1415 C CA . ILE A 1 176 ? -4.614 -1.950 3.955 1.00 91.25 176 ILE A CA 1
ATOM 1416 C C . ILE A 1 176 ? -3.144 -1.755 4.345 1.00 91.25 176 ILE A C 1
ATOM 1418 O O . ILE A 1 176 ? -2.333 -1.379 3.494 1.00 91.25 176 ILE A O 1
ATOM 1422 N N . ALA A 1 177 ? -2.778 -2.059 5.593 1.00 92.62 177 ALA A N 1
ATOM 1423 C CA . ALA A 1 177 ? -1.405 -1.948 6.081 1.00 92.62 177 ALA A CA 1
ATOM 1424 C C . ALA A 1 177 ? -0.421 -2.853 5.315 1.00 92.62 177 ALA A C 1
ATOM 1426 O O . ALA A 1 177 ? 0.730 -2.472 5.108 1.00 92.62 177 ALA A O 1
ATOM 1427 N N . ALA A 1 178 ? -0.871 -4.018 4.843 1.00 91.06 178 ALA A N 1
ATOM 1428 C CA . ALA A 1 178 ? -0.050 -4.964 4.089 1.00 91.06 178 ALA A CA 1
ATOM 1429 C C . ALA A 1 178 ? 0.258 -4.523 2.643 1.00 91.06 178 ALA A C 1
ATOM 1431 O O . ALA A 1 178 ? 1.154 -5.079 2.013 1.00 91.06 178 ALA A O 1
ATOM 1432 N N . THR A 1 179 ? -0.453 -3.529 2.098 1.00 91.94 179 THR A N 1
ATOM 1433 C CA . THR A 1 179 ? -0.290 -3.129 0.687 1.00 91.94 179 THR A CA 1
ATOM 1434 C C . THR A 1 179 ? 0.985 -2.331 0.412 1.00 91.94 179 THR A C 1
ATOM 1436 O O . THR A 1 179 ? 1.639 -2.540 -0.610 1.00 91.94 179 THR A O 1
ATOM 1439 N N . CYS A 1 180 ? 1.341 -1.380 1.282 1.00 90.31 180 CYS A N 1
ATOM 1440 C CA . CYS A 1 180 ? 2.554 -0.581 1.134 1.00 90.31 180 CYS A CA 1
ATOM 1441 C C . CYS A 1 180 ? 3.012 0.035 2.461 1.00 90.31 180 CYS A C 1
ATOM 1443 O O . CYS A 1 180 ? 2.223 0.260 3.377 1.00 90.31 180 CYS A O 1
ATOM 1445 N N . LYS A 1 181 ? 4.298 0.406 2.528 1.00 90.69 181 LYS A N 1
ATOM 1446 C CA . LYS A 1 181 ? 4.920 1.026 3.714 1.00 90.69 181 LYS A CA 1
ATOM 1447 C C . LYS A 1 181 ? 4.206 2.306 4.177 1.00 90.69 181 LYS A C 1
ATOM 1449 O O . LYS A 1 181 ? 4.110 2.554 5.371 1.00 90.69 181 LYS A O 1
ATOM 1454 N N . GLY A 1 182 ? 3.698 3.117 3.247 1.00 92.56 182 GLY A N 1
ATOM 1455 C CA . GLY A 1 182 ? 2.975 4.350 3.574 1.00 92.56 182 GLY A CA 1
ATOM 1456 C C . GLY A 1 182 ? 1.621 4.089 4.226 1.00 92.56 182 GLY A C 1
ATOM 1457 O O . GLY A 1 182 ? 1.295 4.696 5.241 1.00 92.56 182 GLY A O 1
ATOM 1458 N N . LEU A 1 183 ? 0.857 3.143 3.675 1.00 92.19 183 LEU A N 1
ATOM 1459 C CA . LEU A 1 183 ? -0.435 2.741 4.229 1.00 92.19 183 LEU A CA 1
ATOM 1460 C C . LEU A 1 183 ? -0.278 1.993 5.554 1.00 92.19 183 LEU A C 1
ATOM 1462 O O . LEU A 1 183 ? -1.111 2.175 6.438 1.00 92.19 183 LEU A O 1
ATOM 1466 N N . TYR A 1 184 ? 0.819 1.254 5.738 1.00 93.25 184 TYR A N 1
ATOM 1467 C CA . TYR A 1 184 ? 1.201 0.715 7.042 1.00 93.25 184 TYR A CA 1
ATOM 1468 C C . TYR A 1 184 ? 1.331 1.8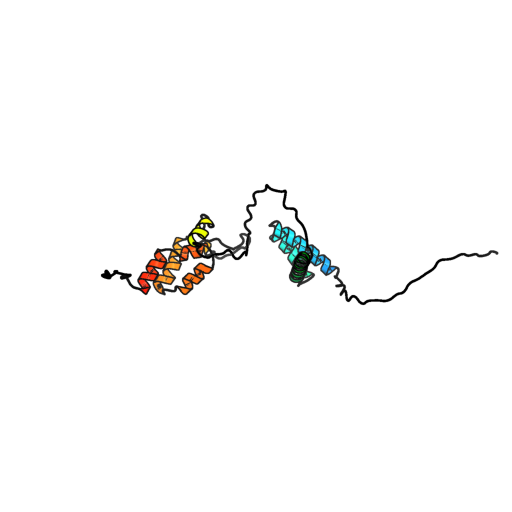24 8.092 1.00 93.25 184 TYR A C 1
ATOM 1470 O O . TYR A 1 184 ? 0.719 1.740 9.153 1.00 93.25 184 TYR A O 1
ATOM 1478 N N . LEU A 1 185 ? 2.075 2.895 7.788 1.00 92.50 185 LEU A N 1
ATOM 1479 C CA . LEU A 1 185 ? 2.220 4.030 8.704 1.00 92.50 185 LEU A CA 1
ATOM 1480 C C . LEU A 1 185 ? 0.873 4.701 8.998 1.00 92.50 185 LEU A C 1
ATOM 1482 O O . LEU A 1 185 ? 0.580 4.984 10.155 1.00 92.50 185 LEU A O 1
ATOM 1486 N N . CYS A 1 186 ? 0.029 4.899 7.982 1.00 91.50 186 CYS A N 1
ATOM 1487 C CA . CYS A 1 186 ? -1.304 5.472 8.177 1.00 91.50 186 CYS A CA 1
ATOM 1488 C C . CYS A 1 186 ? -2.213 4.588 9.049 1.00 91.50 186 CYS A C 1
ATOM 1490 O O . CYS A 1 186 ? -2.976 5.107 9.856 1.00 91.50 186 CYS A O 1
ATOM 1492 N N . ALA A 1 187 ? -2.138 3.262 8.914 1.00 92.69 187 ALA A N 1
ATOM 1493 C CA . ALA A 1 187 ? -2.934 2.318 9.701 1.00 92.69 187 ALA A CA 1
ATOM 1494 C C . ALA A 1 187 ? -2.470 2.191 11.165 1.00 92.69 187 ALA A C 1
ATOM 1496 O O . ALA A 1 187 ? -3.214 1.695 12.013 1.00 92.69 187 ALA A O 1
ATOM 1497 N N . ARG A 1 188 ? -1.244 2.626 11.478 1.00 91.44 188 ARG A N 1
ATOM 1498 C CA . ARG A 1 188 ? -0.673 2.652 12.836 1.00 91.44 188 ARG A CA 1
ATOM 1499 C C . ARG A 1 188 ? -0.852 4.000 13.541 1.00 91.44 188 ARG A C 1
ATOM 1501 O O . ARG A 1 188 ? -0.256 4.214 14.589 1.00 91.44 188 ARG A O 1
ATOM 1508 N N . ASP A 1 189 ? -1.683 4.884 12.993 1.00 91.31 189 ASP A N 1
ATOM 1509 C CA . ASP A 1 189 ? -2.003 6.169 13.610 1.00 91.31 189 ASP A CA 1
ATOM 1510 C C . ASP A 1 189 ? -2.722 6.002 14.961 1.00 91.31 189 ASP A C 1
ATOM 1512 O O . ASP A 1 189 ? -3.635 5.183 15.113 1.00 91.31 189 ASP A O 1
ATOM 1516 N N . GLU A 1 190 ? -2.330 6.805 15.949 1.00 90.38 190 GLU A N 1
ATOM 1517 C CA . GLU A 1 190 ? -2.825 6.683 17.324 1.00 90.38 190 GLU A CA 1
ATOM 1518 C C . GLU A 1 190 ? -4.329 6.950 17.425 1.00 90.38 190 GLU A C 1
ATOM 1520 O O . GLU A 1 190 ? -5.032 6.284 18.185 1.00 90.38 190 GLU A O 1
ATOM 1525 N N . GLU A 1 191 ? -4.856 7.889 16.637 1.00 89.50 191 GLU A N 1
ATOM 1526 C CA . GLU A 1 191 ? -6.276 8.248 16.671 1.00 89.50 191 GLU A CA 1
ATOM 1527 C C . GLU A 1 191 ? -7.165 7.090 16.201 1.00 89.50 191 GLU A C 1
ATOM 1529 O O . GLU A 1 191 ? -8.231 6.848 16.771 1.00 89.50 191 GLU A O 1
ATOM 1534 N N . ILE A 1 192 ? -6.706 6.345 15.192 1.00 89.69 192 ILE A N 1
ATOM 1535 C CA . ILE A 1 192 ? -7.354 5.128 14.689 1.00 89.69 192 ILE A CA 1
ATOM 1536 C C . ILE A 1 192 ? -7.430 4.072 15.798 1.00 89.69 192 ILE A C 1
ATOM 1538 O O . ILE A 1 192 ? -8.515 3.561 16.095 1.00 89.69 192 ILE A O 1
ATOM 1542 N N . TRP A 1 193 ? -6.306 3.791 16.459 1.00 89.06 193 TRP A N 1
ATOM 1543 C CA . TRP A 1 193 ? -6.234 2.777 17.513 1.00 89.06 193 TRP A CA 1
ATOM 1544 C C . TRP A 1 193 ? -6.949 3.199 18.797 1.00 89.06 193 TRP A C 1
ATOM 1546 O O . TRP A 1 193 ? -7.578 2.380 19.462 1.00 89.06 193 TRP A O 1
ATOM 1556 N N . LYS A 1 194 ? -6.961 4.488 19.123 1.00 88.38 194 LYS A N 1
ATOM 1557 C CA . LYS A 1 194 ? -7.752 5.023 20.233 1.00 88.38 194 LYS A CA 1
ATOM 1558 C C . LYS A 1 194 ? -9.248 4.837 19.991 1.00 88.38 194 LYS A C 1
ATOM 1560 O O . LYS A 1 194 ? -9.957 4.376 20.883 1.00 88.38 194 LYS A O 1
ATOM 1565 N N . GLN A 1 195 ? -9.737 5.159 18.792 1.00 86.19 195 GLN A N 1
ATOM 1566 C CA . GLN A 1 195 ? -11.142 4.953 18.422 1.00 86.19 195 GLN A CA 1
ATOM 1567 C C . GLN A 1 195 ? -11.523 3.473 18.437 1.00 86.19 195 GLN A C 1
ATOM 1569 O O . GLN A 1 195 ? -12.576 3.115 18.967 1.00 86.19 195 GLN A O 1
ATOM 1574 N N . ALA A 1 196 ? -10.643 2.621 17.912 1.00 87.44 196 ALA A N 1
ATOM 1575 C CA . ALA A 1 196 ? -10.747 1.173 17.992 1.00 87.44 196 ALA A CA 1
ATOM 1576 C C . ALA A 1 196 ? -10.904 0.690 19.442 1.00 87.44 196 ALA A C 1
ATOM 1578 O O . ALA A 1 196 ? -11.879 0.012 19.765 1.00 87.44 196 ALA A O 1
ATOM 1579 N N . CYS A 1 197 ? -10.000 1.098 20.335 1.00 87.06 197 CYS A N 1
ATOM 1580 C CA . CYS A 1 197 ? -10.037 0.715 21.743 1.00 87.06 197 CYS A CA 1
ATOM 1581 C C . CYS A 1 197 ? -11.316 1.191 22.442 1.00 87.06 197 CYS A C 1
ATOM 1583 O O . CYS A 1 197 ? -11.958 0.411 23.142 1.00 87.06 197 CYS A O 1
ATOM 1585 N N . ILE A 1 198 ? -11.732 2.441 22.212 1.00 86.19 198 ILE A N 1
ATOM 1586 C CA . ILE A 1 198 ? -12.978 2.985 22.777 1.00 86.19 198 ILE A CA 1
ATOM 1587 C C . ILE A 1 198 ? -14.195 2.199 22.280 1.00 86.19 198 ILE A C 1
ATOM 1589 O O . ILE A 1 198 ? -15.151 1.998 23.022 1.00 86.19 198 ILE A O 1
ATOM 1593 N N . LYS A 1 199 ? -14.188 1.736 21.031 1.00 84.31 199 LYS A N 1
ATOM 1594 C CA . LYS A 1 199 ? -15.270 0.913 20.480 1.00 84.31 199 LYS A CA 1
ATOM 1595 C C . LYS A 1 199 ? -15.299 -0.499 21.066 1.00 84.31 199 LYS A C 1
ATOM 1597 O O . LYS A 1 199 ? -16.390 -0.998 21.323 1.00 84.31 199 LYS A O 1
ATOM 1602 N N . VAL A 1 200 ? -14.140 -1.128 21.266 1.00 85.94 200 VAL A N 1
ATOM 1603 C CA . VAL A 1 200 ? -14.036 -2.491 21.820 1.00 85.94 200 VAL A CA 1
ATOM 1604 C C . VAL A 1 200 ? -14.354 -2.510 23.318 1.00 85.94 200 VAL A C 1
ATOM 1606 O O . VAL A 1 200 ? -15.146 -3.333 23.769 1.00 85.94 200 VAL A O 1
ATOM 1609 N N . TRP A 1 201 ? -13.743 -1.609 24.090 1.00 84.88 201 TRP A N 1
ATOM 1610 C CA . TRP A 1 201 ? -13.781 -1.620 25.560 1.00 84.88 201 TRP A CA 1
ATOM 1611 C C . TRP A 1 201 ? -14.664 -0.526 26.174 1.00 84.88 201 TRP A C 1
ATOM 1613 O O . TRP A 1 201 ? -14.883 -0.513 27.385 1.00 84.88 201 TRP A O 1
ATOM 1623 N N . GLY A 1 202 ? -15.204 0.385 25.365 1.00 80.25 202 GLY A N 1
ATOM 1624 C CA . GLY A 1 202 ? -15.934 1.555 25.847 1.00 80.25 202 GLY A CA 1
ATOM 1625 C C . GLY A 1 202 ? -15.007 2.684 26.307 1.00 80.25 202 GLY A C 1
ATOM 1626 O O . GLY A 1 202 ? -13.788 2.626 26.190 1.00 80.25 202 GLY A O 1
ATOM 1627 N N . VAL A 1 203 ? -15.599 3.739 26.870 1.00 73.31 203 VAL A N 1
ATOM 1628 C CA . VAL A 1 203 ? -14.871 4.925 27.374 1.00 73.31 203 VAL A CA 1
ATOM 1629 C C . VAL A 1 203 ? -14.051 4.608 28.640 1.00 73.31 203 VAL A C 1
ATOM 1631 O O . VAL A 1 203 ? -13.155 5.359 29.010 1.00 73.31 203 VAL A O 1
ATOM 1634 N N . ASN A 1 204 ? -14.315 3.467 29.282 1.00 65.12 204 ASN A N 1
ATOM 1635 C CA . ASN A 1 204 ? -13.722 3.065 30.557 1.00 65.12 204 ASN A CA 1
ATOM 1636 C C . ASN A 1 204 ? -12.531 2.114 30.371 1.00 65.12 204 ASN A C 1
ATOM 1638 O O . ASN A 1 204 ? -12.438 1.092 31.053 1.00 65.12 204 ASN A O 1
ATOM 1642 N N . THR A 1 205 ? -11.620 2.417 29.446 1.00 57.09 205 THR A N 1
ATOM 1643 C CA . THR A 1 205 ? -10.358 1.678 29.338 1.00 57.09 205 THR A CA 1
ATOM 1644 C C . THR A 1 205 ? -9.531 1.930 30.601 1.00 57.09 205 THR A C 1
ATOM 1646 O O . THR A 1 205 ? -8.847 2.942 30.711 1.00 57.09 205 THR A O 1
ATOM 1649 N N . CYS A 1 206 ? -9.633 1.011 31.562 1.00 49.47 206 CYS A N 1
ATOM 1650 C CA . CYS A 1 206 ? -8.788 0.901 32.748 1.00 49.47 206 CYS A CA 1
ATOM 1651 C C . CYS A 1 206 ? -8.796 2.123 33.685 1.00 49.47 206 CYS A C 1
ATOM 1653 O O . CYS A 1 206 ? -7.783 2.798 33.852 1.00 49.47 206 CYS A O 1
ATOM 1655 N N . THR A 1 207 ? -9.871 2.318 34.456 1.00 52.44 207 THR A N 1
ATOM 1656 C CA . THR A 1 207 ? -9.620 2.680 35.859 1.00 52.44 207 THR A CA 1
ATOM 1657 C C . THR A 1 207 ? -8.915 1.478 36.475 1.00 52.44 207 THR A C 1
ATOM 1659 O O . THR A 1 207 ? -9.570 0.483 36.786 1.00 52.44 207 THR A O 1
ATOM 1662 N N . LEU A 1 208 ? -7.583 1.525 36.574 1.00 56.41 208 LEU A N 1
ATOM 1663 C CA . LEU A 1 208 ? -6.847 0.662 37.490 1.00 56.41 208 LEU A CA 1
ATOM 1664 C C . LEU A 1 208 ? -7.451 0.932 38.869 1.00 56.41 208 LEU A C 1
ATOM 1666 O O . LEU A 1 208 ? -7.127 1.932 39.504 1.00 56.41 208 LEU A O 1
ATOM 1670 N N . GLN A 1 209 ? -8.401 0.098 39.298 1.00 51.47 209 GLN A N 1
ATOM 1671 C CA . GLN A 1 209 ? -8.680 0.001 40.719 1.00 51.47 209 GLN A CA 1
ATOM 1672 C C . GLN A 1 209 ? -7.354 -0.422 41.326 1.00 51.47 209 GLN A C 1
ATOM 1674 O O . GLN A 1 209 ? -6.827 -1.463 40.936 1.00 51.47 209 GLN A O 1
ATOM 1679 N N . GLU A 1 210 ? -6.783 0.445 42.162 1.00 49.78 210 GLU A N 1
ATOM 1680 C CA . GLU A 1 210 ? -5.565 0.178 42.913 1.00 49.78 210 GLU A CA 1
ATOM 1681 C C . GLU A 1 210 ? -5.660 -1.240 43.477 1.00 49.78 210 GLU A C 1
ATOM 1683 O O . GLU A 1 210 ? -6.421 -1.516 44.406 1.00 49.78 210 GLU A O 1
ATOM 1688 N N . SER A 1 211 ? -4.938 -2.177 42.863 1.00 49.97 211 SER A N 1
ATOM 1689 C CA . SER A 1 211 ? -4.751 -3.489 43.447 1.00 49.97 211 SER A CA 1
ATOM 1690 C C . SER A 1 211 ? -3.853 -3.250 44.647 1.00 49.97 211 SER A C 1
ATOM 1692 O O . SER A 1 211 ? -2.645 -3.074 44.485 1.00 49.97 211 SER A O 1
ATOM 1694 N N . HIS A 1 212 ? -4.469 -3.159 45.824 1.00 49.56 212 HIS A N 1
ATOM 1695 C CA . HIS A 1 212 ? -3.789 -3.243 47.106 1.00 49.56 212 HIS A CA 1
ATOM 1696 C C . HIS A 1 212 ? -2.906 -4.500 47.088 1.00 49.56 212 HIS A C 1
ATOM 1698 O O . HIS A 1 212 ? -3.410 -5.617 47.210 1.00 49.56 212 HIS A O 1
ATOM 1704 N N . PHE A 1 213 ? -1.609 -4.293 46.867 1.00 42.09 213 PHE A N 1
ATOM 1705 C CA . PHE A 1 213 ? -0.551 -5.226 47.232 1.00 42.09 213 PHE A CA 1
ATOM 1706 C C . PHE A 1 213 ? -0.067 -4.888 48.640 1.00 42.09 213 PHE A C 1
ATOM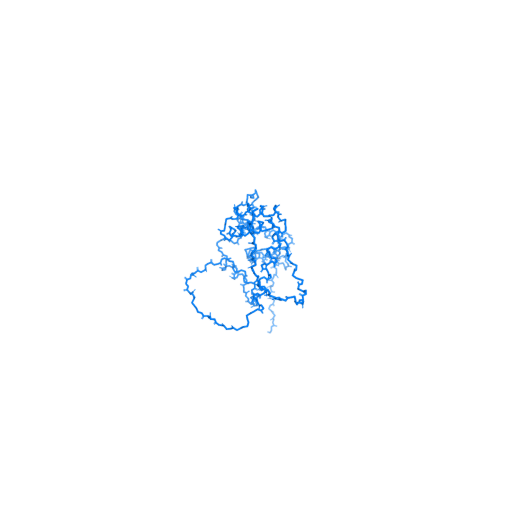 1708 O O . PHE A 1 213 ? -0.029 -3.680 48.976 1.00 42.09 213 PHE A O 1
#